Protein AF-A0A8T3Q133-F1 (afdb_monomer_lite)

pLDDT: mean 88.6, std 11.5, range [40.34, 97.75]

Secondary structure (DSSP, 8-state):
--HHHHHHHHHHHHHHHHHHHHHHHHHH-GGGHHHHHHHHHHHHHHHHHHHSTTTTGGGTPPSB--SHHHHHHHHH-TTHHHHHHHHH-SEEEEEETTEEEEEE-SHHHHHHHHHHTTTT------GGGGGSTT--GGG--HHHHHHHHHHHHHHS-HHHHHHHHHHHHHHHHHHHH-

Foldseek 3Di:
DPVVVVVVVVVVVVVVVVVVVVVCCVVPPVVVPVVVVVVVVVVVVVLVLQQAQCRCVVVVAAGGGQHPVLQVCVVVPPCSLVVRCVVRNQWGWYAHPSHIDIHHDDDVRVVVCCVVCVVVDADDDDPCQVVDDQGDLSRHDPVVNVVVVVVVVVCPDPVNVVVCVVVVVVVVVVVVVD

Structure (mmCIF, N/CA/C/O backbone):
data_AF-A0A8T3Q133-F1
#
_entry.id   AF-A0A8T3Q133-F1
#
loop_
_atom_site.group_PDB
_atom_site.id
_atom_site.type_symbol
_atom_site.label_atom_id
_atom_site.label_alt_id
_atom_site.label_comp_id
_atom_site.label_asym_id
_atom_site.label_entity_id
_atom_site.label_seq_id
_atom_site.pdbx_PDB_ins_code
_atom_site.Cartn_x
_atom_site.Cartn_y
_atom_site.Cartn_z
_atom_site.occupancy
_atom_site.B_iso_or_equiv
_atom_site.auth_seq_id
_atom_site.auth_comp_id
_atom_site.auth_asym_id
_atom_site.auth_atom_id
_atom_site.pdbx_PDB_model_num
ATOM 1 N N . MET A 1 1 ? -9.915 26.958 -14.495 1.00 48.69 1 MET A N 1
ATOM 2 C CA . MET A 1 1 ? -9.210 26.982 -15.805 1.00 48.69 1 MET A CA 1
ATOM 3 C C . MET A 1 1 ? -7.704 27.345 -15.748 1.00 48.69 1 MET A C 1
ATOM 5 O O . MET A 1 1 ? -7.097 27.502 -16.798 1.00 48.69 1 MET A O 1
ATOM 9 N N . ARG A 1 2 ? -7.051 27.439 -14.569 1.00 48.22 2 ARG A N 1
ATOM 10 C CA . ARG A 1 2 ? -5.593 27.720 -14.441 1.00 48.22 2 ARG A CA 1
ATOM 11 C C . ARG A 1 2 ? -4.700 26.466 -14.386 1.00 48.22 2 ARG A C 1
ATOM 13 O O . ARG A 1 2 ? -3.567 26.509 -14.850 1.00 48.22 2 ARG A O 1
ATOM 20 N N . ILE A 1 3 ? -5.224 25.336 -13.908 1.00 45.34 3 ILE A N 1
ATOM 21 C CA . ILE A 1 3 ? -4.452 24.096 -13.688 1.00 45.34 3 ILE A CA 1
ATOM 22 C C . ILE A 1 3 ? -4.055 23.416 -15.016 1.00 45.34 3 ILE A C 1
ATOM 24 O O . ILE A 1 3 ? -2.947 22.903 -15.149 1.00 45.34 3 ILE A O 1
ATOM 28 N N . HIS A 1 4 ? -4.894 23.504 -16.055 1.00 40.34 4 HIS A N 1
ATOM 29 C CA . HIS A 1 4 ? -4.592 22.912 -17.366 1.00 40.34 4 HIS A CA 1
ATOM 30 C C . HIS A 1 4 ? -3.435 23.590 -18.123 1.00 40.34 4 HIS A C 1
ATOM 32 O O . HIS A 1 4 ? -2.778 22.931 -18.927 1.00 40.34 4 HIS A O 1
ATOM 38 N N . ARG A 1 5 ? -3.156 24.881 -17.877 1.00 45.19 5 ARG A N 1
ATOM 39 C CA . ARG A 1 5 ? -2.025 25.591 -18.507 1.00 45.19 5 ARG A CA 1
ATOM 40 C C . ARG A 1 5 ? -0.681 25.213 -17.877 1.00 45.19 5 ARG A C 1
ATOM 42 O O . ARG A 1 5 ? 0.293 25.063 -18.606 1.00 45.19 5 ARG A O 1
ATOM 49 N N . ALA A 1 6 ? -0.643 24.982 -16.564 1.00 45.62 6 ALA A N 1
ATOM 50 C CA . ALA A 1 6 ? 0.579 24.589 -15.857 1.00 45.62 6 ALA A CA 1
ATOM 51 C C . ALA A 1 6 ? 1.079 23.188 -16.269 1.00 45.62 6 ALA A C 1
ATOM 53 O O . ALA A 1 6 ? 2.275 22.990 -16.457 1.00 45.62 6 ALA A O 1
ATOM 54 N N . ILE A 1 7 ? 0.161 22.241 -16.502 1.00 49.97 7 ILE A N 1
ATOM 55 C CA . ILE A 1 7 ? 0.489 20.869 -16.939 1.00 49.97 7 ILE A CA 1
ATOM 56 C C . ILE A 1 7 ? 0.980 20.835 -18.401 1.00 49.97 7 ILE A C 1
ATOM 58 O O . ILE A 1 7 ? 1.848 20.039 -18.758 1.00 49.97 7 ILE A O 1
ATOM 62 N N . LYS A 1 8 ? 0.465 21.724 -19.263 1.00 49.09 8 LYS A N 1
ATOM 63 C CA . LYS A 1 8 ? 0.955 21.867 -20.647 1.00 49.09 8 LYS A CA 1
ATOM 64 C C . LYS A 1 8 ? 2.347 22.509 -20.711 1.00 49.09 8 LYS A C 1
ATOM 66 O O . LYS A 1 8 ? 3.153 22.109 -21.540 1.00 49.09 8 LYS A O 1
ATOM 71 N N . GLY A 1 9 ? 2.648 23.460 -19.822 1.00 56.97 9 GLY A N 1
ATOM 72 C CA . GLY A 1 9 ? 3.969 24.097 -19.754 1.00 56.97 9 GLY A CA 1
ATOM 73 C C . GLY A 1 9 ? 5.084 23.141 -19.315 1.00 56.97 9 GLY A C 1
ATOM 74 O O . GLY A 1 9 ? 6.154 23.133 -19.916 1.00 56.97 9 GLY A O 1
ATOM 75 N N . SER A 1 10 ? 4.826 22.284 -18.321 1.00 59.12 10 SER A N 1
ATOM 76 C CA . SER A 1 10 ? 5.823 21.324 -17.820 1.00 59.12 10 SER A CA 1
ATOM 77 C C . SER A 1 10 ? 6.117 20.182 -18.797 1.00 59.12 10 SER A C 1
ATOM 79 O O . SER A 1 10 ? 7.254 19.723 -18.886 1.00 59.12 10 SER A O 1
ATOM 81 N N . THR A 1 11 ? 5.118 19.747 -19.568 1.00 66.00 11 THR A N 1
ATOM 82 C CA . THR A 1 11 ? 5.282 18.696 -20.585 1.00 66.00 11 THR A CA 1
ATOM 83 C C . THR A 1 11 ? 6.054 19.191 -21.808 1.00 66.00 11 THR A C 1
ATOM 85 O O . THR A 1 11 ? 6.947 18.491 -22.274 1.00 66.00 11 THR A O 1
ATOM 88 N N . LEU A 1 12 ? 5.795 20.415 -22.278 1.00 69.69 12 LEU A N 1
ATOM 89 C CA . LEU A 1 12 ? 6.576 21.049 -23.349 1.00 69.69 12 LEU A CA 1
ATOM 90 C C . LEU A 1 12 ? 8.045 21.255 -22.961 1.00 69.69 12 LEU A C 1
ATOM 92 O O . LEU A 1 12 ? 8.931 20.958 -23.760 1.00 69.69 12 LEU A O 1
ATOM 96 N N . LEU A 1 13 ? 8.308 21.700 -21.728 1.00 70.38 13 LEU A N 1
ATOM 97 C CA . LEU A 1 13 ? 9.675 21.882 -21.237 1.00 70.38 13 LEU A CA 1
ATOM 98 C C . LEU A 1 13 ? 10.427 20.547 -21.162 1.00 70.38 13 LEU A C 1
ATOM 100 O O . LEU A 1 13 ? 11.574 20.469 -21.585 1.00 70.38 13 LEU A O 1
ATOM 104 N N . ALA A 1 14 ? 9.767 19.490 -20.676 1.00 69.94 14 ALA A N 1
ATOM 105 C CA . ALA A 1 14 ? 10.347 18.151 -20.608 1.00 69.94 14 ALA A CA 1
ATOM 106 C C . ALA A 1 14 ? 10.654 17.576 -22.000 1.00 69.94 14 ALA A C 1
ATOM 108 O O . ALA A 1 14 ? 11.696 16.958 -22.196 1.00 69.94 14 ALA A O 1
ATOM 109 N N . VAL A 1 15 ? 9.778 17.789 -22.986 1.00 74.62 15 VAL A N 1
ATOM 110 C CA . VAL A 1 15 ? 10.023 17.343 -24.367 1.00 74.62 15 VAL A CA 1
ATOM 111 C C . VAL A 1 15 ? 11.186 18.117 -24.989 1.00 74.62 15 VAL A C 1
ATOM 113 O O . VAL A 1 15 ? 12.051 17.503 -25.610 1.00 74.62 15 VAL A O 1
ATOM 116 N N . ALA A 1 16 ? 11.256 19.434 -24.779 1.00 78.00 16 ALA A N 1
ATOM 117 C CA . ALA A 1 16 ? 12.345 20.259 -25.294 1.00 78.00 16 ALA A CA 1
ATOM 118 C C . ALA A 1 16 ? 13.702 19.875 -24.681 1.00 78.00 16 ALA A C 1
ATOM 120 O O . ALA A 1 16 ? 14.675 19.720 -25.411 1.00 78.00 16 ALA A O 1
ATOM 121 N N . THR A 1 17 ? 13.774 19.643 -23.365 1.00 78.06 17 THR A N 1
ATOM 122 C CA . THR A 1 17 ? 15.020 19.196 -22.715 1.00 78.06 17 THR A CA 1
ATOM 123 C C . THR A 1 17 ? 15.436 17.800 -23.166 1.00 78.06 17 THR A C 1
ATOM 125 O O . THR A 1 17 ? 16.620 17.568 -23.406 1.00 78.06 17 THR A O 1
ATOM 128 N N . SER A 1 18 ? 14.475 16.890 -23.350 1.00 78.25 18 SER A N 1
ATOM 129 C CA . SER A 1 18 ? 14.732 15.556 -23.906 1.00 78.25 18 SER A CA 1
ATOM 130 C C . SER A 1 18 ? 15.306 15.644 -25.321 1.00 78.25 18 SER A C 1
ATOM 132 O O . SER A 1 18 ? 16.293 14.981 -25.629 1.00 78.25 18 SER A O 1
ATOM 134 N N . ALA A 1 19 ? 14.713 16.482 -26.176 1.00 80.69 19 ALA A N 1
ATOM 135 C CA . ALA A 1 19 ? 15.141 16.659 -27.559 1.00 80.69 19 ALA A CA 1
ATOM 136 C C . ALA A 1 19 ? 16.537 17.289 -27.650 1.00 80.69 19 ALA A C 1
ATOM 138 O O . ALA A 1 19 ? 17.373 16.799 -28.406 1.00 80.69 19 ALA A O 1
ATOM 139 N N . SER A 1 20 ? 16.819 18.314 -26.839 1.00 81.19 20 SER A N 1
ATOM 140 C CA . SER A 1 20 ? 18.143 18.939 -26.778 1.00 81.19 20 SER A CA 1
ATOM 141 C C . SER A 1 20 ? 19.215 17.971 -26.282 1.00 81.19 20 SER A C 1
ATOM 143 O O . SER A 1 20 ? 20.296 17.929 -26.857 1.00 81.19 20 SER A O 1
ATOM 145 N N . LEU A 1 21 ? 18.917 17.142 -25.273 1.00 82.94 21 LEU A N 1
ATOM 146 C CA . LEU A 1 21 ? 19.847 16.118 -24.785 1.00 82.94 21 LEU A CA 1
ATOM 147 C C . LEU A 1 21 ? 20.184 15.096 -25.879 1.00 82.94 21 LEU A C 1
ATOM 149 O O . LEU A 1 21 ? 21.351 14.773 -26.085 1.00 82.94 21 LEU A O 1
ATOM 153 N N . VAL A 1 22 ? 19.171 14.616 -26.605 1.00 82.38 22 VAL A N 1
ATOM 154 C CA . VAL A 1 22 ? 19.367 13.686 -27.725 1.00 82.38 22 VAL A CA 1
ATOM 155 C C . VAL A 1 22 ? 20.179 14.347 -28.843 1.00 82.38 22 VAL A C 1
ATOM 157 O O . VAL A 1 22 ? 21.128 13.740 -29.331 1.00 82.38 22 VAL A O 1
ATOM 160 N N . ALA A 1 23 ? 19.878 15.599 -29.202 1.00 80.88 23 ALA A N 1
ATOM 161 C CA . ALA A 1 23 ? 20.627 16.350 -30.210 1.00 80.88 23 ALA A CA 1
ATOM 162 C C . ALA A 1 23 ? 22.098 16.564 -29.809 1.00 80.88 23 ALA A C 1
ATOM 164 O O . ALA A 1 23 ? 22.992 16.379 -30.632 1.00 80.88 23 ALA A O 1
ATOM 165 N N . SER A 1 24 ? 22.370 16.883 -28.541 1.00 79.56 24 SER A N 1
ATOM 166 C CA . SER A 1 24 ? 23.735 16.985 -28.015 1.00 79.56 24 SER A CA 1
ATOM 167 C C . SER A 1 24 ? 24.485 15.653 -28.083 1.00 79.56 24 SER A C 1
ATOM 169 O O . SER A 1 24 ? 25.646 15.635 -28.478 1.00 79.56 24 SER A O 1
ATOM 171 N N . ILE A 1 25 ? 23.840 14.528 -27.759 1.00 79.19 25 ILE A N 1
ATOM 172 C CA . ILE A 1 25 ? 24.472 13.203 -27.873 1.00 79.19 25 ILE A CA 1
ATOM 173 C C . ILE A 1 25 ? 24.799 12.885 -29.339 1.00 79.19 25 ILE A C 1
ATOM 175 O O . ILE A 1 25 ? 25.896 12.414 -29.624 1.00 79.19 25 ILE A O 1
ATOM 179 N N . ILE A 1 26 ? 23.893 13.203 -30.270 1.00 82.81 26 ILE A N 1
ATOM 180 C CA . ILE A 1 26 ? 24.113 13.005 -31.712 1.00 82.81 26 ILE A CA 1
ATOM 181 C C . ILE A 1 26 ? 25.322 13.808 -32.214 1.00 82.81 26 ILE A C 1
ATOM 183 O O . ILE A 1 26 ? 26.119 13.278 -32.983 1.00 82.81 26 ILE A O 1
ATOM 187 N N . LEU A 1 27 ? 25.462 15.068 -31.790 1.00 84.56 27 LEU A N 1
ATOM 188 C CA . LEU A 1 27 ? 26.510 15.966 -32.285 1.00 84.56 27 LEU A CA 1
ATOM 189 C C . LEU A 1 27 ? 27.883 15.729 -31.641 1.00 84.56 27 LEU A C 1
ATOM 191 O O . LEU A 1 27 ? 28.895 15.872 -32.320 1.00 84.56 27 LEU A O 1
ATOM 195 N N . PHE A 1 28 ? 27.931 15.395 -30.347 1.00 85.31 28 PHE A N 1
ATOM 196 C CA . PHE A 1 28 ? 29.183 15.377 -29.577 1.00 85.31 28 PHE A CA 1
ATOM 197 C C . PHE A 1 28 ? 29.682 13.975 -29.205 1.00 85.31 28 PHE A C 1
ATOM 199 O O . PHE A 1 28 ? 30.855 13.829 -28.871 1.00 85.31 28 PHE A O 1
ATOM 206 N N . ALA A 1 29 ? 28.827 12.949 -29.239 1.00 83.88 29 ALA A N 1
ATOM 207 C CA . ALA A 1 29 ? 29.205 11.581 -28.879 1.00 83.88 29 ALA A CA 1
ATOM 208 C C . ALA A 1 29 ? 28.322 10.533 -29.593 1.00 83.88 29 ALA A C 1
ATOM 210 O O . ALA A 1 29 ? 27.602 9.776 -28.930 1.00 83.88 29 ALA A O 1
ATOM 211 N N . PRO A 1 30 ? 28.355 10.462 -30.938 1.00 84.94 30 PRO A N 1
ATOM 212 C CA . PRO A 1 30 ? 27.480 9.580 -31.716 1.00 84.94 30 PRO A CA 1
ATOM 213 C C . PRO A 1 30 ? 27.670 8.094 -31.379 1.00 84.94 30 PRO A C 1
ATOM 215 O O . PRO A 1 30 ? 26.704 7.330 -31.409 1.00 84.94 30 PRO A O 1
ATOM 218 N N . ASP A 1 31 ? 28.871 7.695 -30.954 1.00 89.12 31 ASP A N 1
ATOM 219 C CA . ASP A 1 31 ? 29.175 6.325 -30.522 1.00 89.12 31 ASP A CA 1
ATOM 220 C C . ASP A 1 31 ? 28.373 5.893 -29.279 1.00 89.12 31 ASP A C 1
ATOM 222 O O . ASP A 1 31 ? 28.197 4.699 -29.035 1.00 89.12 31 ASP A O 1
ATOM 226 N N . LEU A 1 32 ? 27.823 6.843 -28.507 1.00 87.44 32 LEU A N 1
ATOM 227 C CA . LEU A 1 32 ? 26.951 6.556 -27.363 1.00 87.44 32 LEU A CA 1
ATOM 228 C C . LEU A 1 32 ? 25.499 6.261 -27.764 1.00 87.44 32 LEU A C 1
ATOM 230 O O . LEU A 1 32 ? 24.746 5.722 -26.951 1.00 87.44 32 LEU A O 1
ATOM 234 N N . LEU A 1 33 ? 25.079 6.560 -28.997 1.00 87.56 33 LEU A N 1
ATOM 235 C CA . LEU A 1 33 ? 23.691 6.348 -29.423 1.00 87.56 33 LEU A CA 1
ATOM 236 C C . LEU A 1 33 ? 23.313 4.869 -29.435 1.00 87.56 33 LEU A C 1
ATOM 238 O O . LEU A 1 33 ? 22.266 4.499 -28.907 1.00 87.56 33 LEU A O 1
ATOM 242 N N . ALA A 1 34 ? 24.169 4.021 -30.005 1.00 88.38 34 ALA A N 1
ATOM 243 C CA . ALA A 1 34 ? 23.936 2.583 -30.069 1.00 88.38 34 ALA A CA 1
ATOM 244 C C . ALA A 1 34 ? 23.814 1.934 -28.673 1.00 88.38 34 ALA A C 1
ATOM 246 O O . ALA A 1 34 ? 22.794 1.286 -28.421 1.00 88.38 34 ALA A O 1
ATOM 247 N N . PRO A 1 35 ? 24.759 2.116 -27.724 1.00 90.56 35 PRO A N 1
ATOM 248 C CA . PRO A 1 35 ? 24.624 1.532 -26.392 1.00 90.56 35 PRO A CA 1
ATOM 249 C C . PRO A 1 35 ? 23.433 2.110 -25.618 1.00 90.56 35 PRO A C 1
ATOM 251 O O . PRO A 1 35 ? 22.734 1.352 -24.947 1.00 90.56 35 PRO A O 1
ATOM 254 N N . LEU A 1 36 ? 23.127 3.407 -25.746 1.00 90.31 36 LEU A N 1
ATOM 255 C CA . LEU A 1 36 ? 21.938 3.994 -25.115 1.00 90.31 36 LEU A CA 1
ATOM 256 C C . LEU A 1 36 ? 20.636 3.431 -25.695 1.00 90.31 36 LEU A C 1
ATOM 258 O O . LEU A 1 36 ? 19.718 3.122 -24.935 1.00 90.31 36 LEU A O 1
ATOM 262 N N . ALA A 1 37 ? 20.555 3.241 -27.014 1.00 89.19 37 ALA A N 1
ATOM 263 C CA . ALA A 1 37 ? 19.401 2.631 -27.666 1.00 89.19 37 ALA A CA 1
ATOM 264 C C . ALA A 1 37 ? 19.216 1.168 -27.235 1.00 89.19 37 ALA A C 1
ATOM 266 O O . ALA A 1 37 ? 18.095 0.752 -26.937 1.00 89.19 37 ALA A O 1
ATOM 267 N N . ILE A 1 38 ? 20.307 0.403 -27.128 1.00 93.69 38 ILE A N 1
ATOM 268 C CA . ILE A 1 38 ? 20.283 -0.975 -26.618 1.00 93.69 38 ILE A CA 1
ATOM 269 C C . ILE A 1 38 ? 19.798 -0.999 -25.166 1.00 93.69 38 ILE A C 1
ATOM 271 O O . ILE A 1 38 ? 18.906 -1.780 -24.834 1.00 93.69 38 ILE A O 1
ATOM 275 N N . LEU A 1 39 ? 20.329 -0.126 -24.305 1.00 93.94 39 LEU A N 1
ATOM 276 C CA . LEU A 1 39 ? 19.909 -0.025 -22.905 1.00 93.94 39 LEU A CA 1
ATOM 277 C C . LEU A 1 39 ? 18.432 0.364 -22.779 1.00 93.94 39 LEU A C 1
ATOM 279 O O . LEU A 1 39 ? 17.700 -0.248 -21.998 1.00 93.94 39 LEU A O 1
ATOM 283 N N . ALA A 1 40 ? 17.971 1.334 -23.569 1.00 91.31 40 ALA A N 1
ATOM 284 C CA . ALA A 1 40 ? 16.571 1.742 -23.604 1.00 91.31 40 ALA A CA 1
ATOM 285 C C . ALA A 1 40 ? 15.664 0.600 -24.087 1.00 91.31 40 ALA A C 1
ATOM 287 O O . ALA A 1 40 ? 14.642 0.312 -23.459 1.00 91.31 40 ALA A O 1
ATOM 288 N N . GLY A 1 41 ? 16.062 -0.101 -25.152 1.00 94.25 41 GLY A N 1
ATOM 289 C CA . GLY A 1 41 ? 15.350 -1.261 -25.684 1.00 94.25 41 GLY A CA 1
ATOM 290 C C . GLY A 1 41 ? 15.273 -2.411 -24.677 1.00 94.25 41 GLY A C 1
ATOM 291 O O . GLY A 1 41 ? 14.194 -2.960 -24.443 1.00 94.25 41 GLY A O 1
ATOM 292 N N . ALA A 1 42 ? 16.383 -2.728 -24.007 1.00 94.69 42 ALA A N 1
ATOM 293 C CA . ALA A 1 42 ? 16.437 -3.739 -22.955 1.00 94.69 42 ALA A CA 1
ATOM 294 C C . ALA A 1 42 ? 15.569 -3.350 -21.746 1.00 94.69 42 ALA A C 1
ATOM 296 O O . ALA A 1 42 ? 14.810 -4.175 -21.228 1.00 94.69 42 ALA A O 1
ATOM 297 N N . GLY A 1 43 ? 15.621 -2.082 -21.327 1.00 92.88 43 GLY A N 1
ATOM 298 C CA . GLY A 1 43 ? 14.775 -1.534 -20.268 1.00 92.88 43 GLY A CA 1
ATOM 299 C C . GLY A 1 43 ? 13.286 -1.633 -20.607 1.00 92.88 43 GLY A C 1
ATOM 300 O O . GLY A 1 43 ? 12.493 -2.105 -19.788 1.00 92.88 43 GLY A O 1
ATOM 301 N N . PHE A 1 44 ? 12.908 -1.276 -21.836 1.00 92.62 44 PHE A N 1
ATOM 302 C CA . PHE A 1 44 ? 11.538 -1.395 -22.331 1.00 92.62 44 PHE A CA 1
ATOM 303 C C . PHE A 1 44 ? 11.070 -2.855 -22.373 1.00 92.62 44 PHE A C 1
ATOM 305 O O . PHE A 1 44 ? 10.006 -3.178 -21.841 1.00 92.62 44 PHE A O 1
ATOM 312 N N . ALA A 1 45 ? 11.883 -3.761 -22.922 1.00 93.81 45 ALA A N 1
ATOM 313 C CA . ALA A 1 45 ? 11.578 -5.189 -22.957 1.00 93.81 45 ALA A CA 1
ATOM 314 C C . ALA A 1 45 ? 11.394 -5.765 -21.542 1.00 93.81 45 ALA A C 1
ATOM 316 O O . ALA A 1 45 ? 10.448 -6.519 -21.290 1.00 93.81 45 ALA A O 1
ATOM 317 N N . CYS A 1 46 ? 12.240 -5.359 -20.590 1.00 92.44 46 CYS A N 1
ATOM 318 C CA . CYS A 1 46 ? 12.115 -5.731 -19.183 1.00 92.44 46 CYS A CA 1
ATOM 319 C C . CYS A 1 46 ? 10.808 -5.204 -18.566 1.00 92.44 46 CYS A C 1
ATOM 321 O O . CYS A 1 46 ? 10.075 -5.962 -17.922 1.00 92.44 46 CYS A O 1
ATOM 323 N N . ALA A 1 47 ? 10.463 -3.934 -18.803 1.00 90.75 47 ALA A N 1
ATOM 324 C CA . ALA A 1 47 ? 9.227 -3.325 -18.313 1.00 90.75 47 ALA A CA 1
ATOM 325 C C . ALA A 1 47 ? 7.975 -4.027 -18.868 1.00 90.75 47 ALA A C 1
ATOM 327 O O . ALA A 1 47 ? 7.065 -4.368 -18.106 1.00 90.75 47 ALA A O 1
ATOM 328 N N . VAL A 1 48 ? 7.954 -4.322 -20.171 1.00 92.31 48 VAL A N 1
ATOM 329 C CA . VAL A 1 48 ? 6.877 -5.087 -20.819 1.00 92.31 48 VAL A CA 1
ATOM 330 C C . VAL A 1 48 ? 6.800 -6.501 -20.248 1.00 92.31 48 VAL A C 1
ATOM 332 O O . VAL A 1 48 ? 5.710 -6.977 -19.927 1.00 92.31 48 VAL A O 1
ATOM 335 N N . GLY A 1 49 ? 7.942 -7.164 -20.052 1.00 93.44 49 GLY A N 1
ATOM 336 C CA . GLY A 1 49 ? 8.011 -8.487 -19.434 1.00 93.44 49 GLY A CA 1
ATOM 337 C C . GLY A 1 49 ? 7.400 -8.509 -18.031 1.00 93.44 49 GLY A C 1
ATOM 338 O O . GLY A 1 49 ? 6.594 -9.387 -17.727 1.00 93.44 49 GLY A O 1
ATOM 339 N N . ARG A 1 50 ? 7.717 -7.508 -17.201 1.00 93.44 50 ARG A N 1
ATOM 340 C CA . ARG A 1 50 ? 7.171 -7.333 -15.842 1.00 93.44 50 ARG A CA 1
ATOM 341 C C . ARG A 1 50 ? 5.677 -7.006 -15.817 1.00 93.44 50 ARG A C 1
ATOM 343 O O . ARG A 1 50 ? 4.991 -7.350 -14.854 1.00 93.44 50 ARG A O 1
ATOM 350 N N . ALA A 1 51 ? 5.160 -6.360 -16.859 1.00 93.38 51 ALA A N 1
ATOM 351 C CA . ALA A 1 51 ? 3.743 -6.031 -16.970 1.00 93.38 51 ALA A CA 1
ATOM 352 C C . ALA A 1 51 ? 2.860 -7.251 -17.292 1.00 93.38 51 ALA A C 1
ATOM 354 O O . ALA A 1 51 ? 1.640 -7.180 -17.119 1.00 93.38 51 ALA A O 1
ATOM 355 N N . ARG A 1 52 ? 3.440 -8.375 -17.737 1.00 94.69 52 ARG A N 1
ATOM 356 C CA . ARG A 1 52 ? 2.680 -9.584 -18.082 1.00 94.69 52 ARG A CA 1
ATOM 357 C C . ARG A 1 52 ? 2.088 -10.252 -16.832 1.00 94.69 52 ARG A C 1
ATOM 359 O O . ARG A 1 52 ? 2.827 -10.489 -15.874 1.00 94.69 52 ARG A O 1
ATOM 366 N N . PRO A 1 53 ? 0.812 -10.691 -16.870 1.00 94.44 53 PRO A N 1
ATOM 367 C CA . PRO A 1 53 ? 0.176 -11.410 -15.764 1.00 94.44 53 PRO A CA 1
ATOM 368 C C . PRO A 1 53 ? 0.979 -12.608 -15.242 1.00 94.44 53 PRO A C 1
ATOM 370 O O . PRO A 1 53 ? 1.045 -12.835 -14.035 1.00 94.44 53 PRO A O 1
ATOM 373 N N . SER A 1 54 ? 1.635 -13.345 -16.142 1.00 95.00 54 SER A N 1
ATOM 374 C CA . SER A 1 54 ? 2.417 -14.551 -15.847 1.00 95.00 54 SER A CA 1
ATOM 375 C C . SER A 1 54 ? 3.832 -14.286 -15.317 1.00 95.00 54 SER A C 1
ATOM 377 O O . SER A 1 54 ? 4.535 -15.239 -14.969 1.00 95.00 54 SER A O 1
ATOM 379 N N . TYR A 1 55 ? 4.269 -13.024 -15.232 1.00 95.00 55 TYR A N 1
ATOM 380 C CA . TYR A 1 55 ? 5.614 -12.683 -14.774 1.00 95.00 55 TYR A CA 1
ATOM 381 C C . TYR A 1 55 ? 5.900 -13.272 -13.384 1.00 95.00 55 TYR A C 1
ATOM 383 O O . TYR A 1 55 ? 5.134 -13.075 -12.442 1.00 95.00 55 TYR A O 1
ATOM 391 N N . GLY A 1 56 ? 6.998 -14.019 -13.253 1.00 94.19 56 GLY A N 1
ATOM 392 C CA . GLY A 1 56 ? 7.409 -14.638 -11.989 1.00 94.19 56 GLY A CA 1
ATOM 393 C C . GLY A 1 56 ? 6.543 -15.805 -11.502 1.00 94.19 56 GLY A C 1
ATOM 394 O O . GLY A 1 56 ? 6.750 -16.252 -10.378 1.00 94.19 56 GLY A O 1
ATOM 395 N N . ARG A 1 57 ? 5.641 -16.362 -12.328 1.00 94.19 57 ARG A N 1
ATOM 396 C CA . ARG A 1 57 ? 4.848 -17.558 -11.970 1.00 94.19 57 ARG A CA 1
ATOM 397 C C . ARG A 1 57 ? 5.729 -18.744 -11.554 1.00 94.19 57 ARG A C 1
ATOM 399 O O . ARG A 1 57 ? 5.430 -19.408 -10.573 1.00 94.19 57 ARG A O 1
ATOM 406 N N . ARG A 1 58 ? 6.858 -18.964 -12.246 1.00 94.88 58 ARG A N 1
ATOM 407 C CA . ARG A 1 58 ? 7.851 -20.002 -11.886 1.00 94.88 58 ARG A CA 1
ATOM 408 C C . ARG A 1 58 ? 8.535 -19.760 -10.531 1.00 94.88 58 ARG A C 1
ATOM 410 O O . ARG A 1 58 ? 9.113 -20.681 -9.982 1.00 94.88 58 ARG A O 1
ATOM 417 N N . ARG A 1 59 ? 8.475 -18.530 -10.010 1.00 94.12 59 ARG A N 1
ATOM 418 C CA . ARG A 1 59 ? 9.002 -18.129 -8.694 1.00 94.12 59 ARG A CA 1
ATOM 419 C C . ARG A 1 59 ? 7.900 -18.049 -7.628 1.00 94.12 59 ARG A C 1
ATOM 421 O O . ARG A 1 59 ? 8.120 -17.457 -6.581 1.00 94.12 59 ARG A O 1
ATOM 428 N N . GLY A 1 60 ? 6.700 -18.557 -7.920 1.00 95.00 60 GLY A N 1
ATOM 429 C CA . GLY A 1 60 ? 5.564 -18.518 -6.999 1.00 95.00 60 GLY A CA 1
ATOM 430 C C . GLY A 1 60 ? 4.850 -17.165 -6.904 1.00 95.00 60 GLY A C 1
ATOM 431 O O . GLY A 1 60 ? 4.015 -16.992 -6.023 1.00 95.00 60 GLY A O 1
ATOM 432 N N . LEU A 1 61 ? 5.131 -16.198 -7.791 1.00 95.88 61 LEU A N 1
ATOM 433 C CA . LEU A 1 61 ? 4.390 -14.933 -7.772 1.00 95.88 61 LEU A CA 1
ATOM 434 C C . LEU A 1 61 ? 2.943 -15.129 -8.255 1.00 95.88 61 LEU A C 1
ATOM 436 O O . LEU A 1 61 ? 2.732 -15.797 -9.276 1.00 95.88 61 LEU A O 1
ATOM 440 N N . PRO A 1 62 ? 1.958 -14.482 -7.604 1.00 96.81 62 PRO A N 1
ATOM 441 C CA . PRO A 1 62 ? 0.570 -14.543 -8.040 1.00 96.81 62 PRO A CA 1
ATOM 442 C C . PRO A 1 62 ? 0.382 -13.847 -9.400 1.00 96.81 62 PRO A C 1
ATOM 444 O O . PRO A 1 62 ? 1.228 -13.041 -9.815 1.00 96.81 62 PRO A O 1
ATOM 447 N N . PRO A 1 63 ? -0.708 -14.137 -10.131 1.00 97.19 63 PRO A N 1
ATOM 448 C CA . PRO A 1 63 ? -1.020 -13.464 -11.391 1.00 97.19 63 PRO A CA 1
ATOM 449 C C . PRO A 1 63 ? -1.212 -11.950 -11.197 1.00 97.19 63 PRO A C 1
ATOM 451 O O . PRO A 1 63 ? -1.532 -11.495 -10.106 1.00 97.19 63 PRO A O 1
ATOM 454 N N . GLY A 1 64 ? -0.992 -11.154 -12.244 1.00 95.94 64 GLY A N 1
ATOM 455 C CA . GLY A 1 64 ? -1.187 -9.694 -12.223 1.00 95.94 64 GLY A CA 1
ATOM 456 C C . GLY A 1 64 ? -0.028 -8.909 -12.843 1.00 95.94 64 GLY A C 1
ATOM 457 O O . GLY A 1 64 ? 0.962 -9.500 -13.276 1.00 95.94 64 GLY A O 1
ATOM 458 N N . SER A 1 65 ? -0.153 -7.584 -12.925 1.00 94.50 65 SER A N 1
ATOM 459 C CA . SER A 1 65 ? 0.756 -6.724 -13.697 1.00 94.50 65 SER A CA 1
ATOM 460 C C . SER A 1 65 ? 1.610 -5.828 -12.806 1.00 94.50 65 SER A C 1
ATOM 462 O O . SER A 1 65 ? 1.074 -5.049 -12.031 1.00 94.50 65 SER A O 1
ATOM 464 N N . LEU A 1 66 ? 2.936 -5.856 -12.969 1.00 94.50 66 LEU A N 1
ATOM 465 C CA . LEU A 1 66 ? 3.838 -4.896 -12.312 1.00 94.50 66 LEU A CA 1
ATOM 466 C C . LEU A 1 66 ? 4.114 -3.651 -13.177 1.00 94.50 66 LEU A C 1
ATOM 468 O O . LEU A 1 66 ? 5.070 -2.917 -12.920 1.00 94.50 66 LEU A O 1
ATOM 472 N N . GLY A 1 67 ? 3.318 -3.428 -14.227 1.00 90.75 67 GLY A N 1
ATOM 473 C CA . GLY A 1 67 ? 3.490 -2.301 -15.141 1.00 90.75 67 GLY A CA 1
ATOM 474 C C . GLY A 1 67 ? 3.150 -0.953 -14.497 1.00 90.75 67 GLY A C 1
ATOM 475 O O . GLY A 1 67 ? 2.308 -0.871 -13.603 1.00 90.75 67 GLY A O 1
ATOM 476 N N . LEU A 1 68 ? 3.764 0.122 -15.001 1.00 86.12 68 LEU A N 1
ATOM 477 C CA . LEU A 1 68 ? 3.521 1.499 -14.539 1.00 86.12 68 LEU A CA 1
ATOM 478 C C . LEU A 1 68 ? 2.043 1.894 -14.637 1.00 86.12 68 LEU A C 1
ATOM 480 O O . LEU A 1 68 ? 1.504 2.503 -13.718 1.00 86.12 68 LEU A O 1
ATOM 484 N N . ARG A 1 69 ? 1.369 1.470 -15.712 1.00 87.56 69 ARG A N 1
ATOM 485 C CA . ARG A 1 69 ? -0.068 1.692 -15.915 1.00 87.56 69 ARG A CA 1
ATOM 486 C C . ARG A 1 69 ? -0.911 1.153 -14.756 1.00 87.56 69 ARG A C 1
ATOM 488 O O . ARG A 1 69 ? -1.777 1.866 -14.274 1.00 87.56 69 ARG A O 1
ATOM 495 N N . SER A 1 70 ? -0.599 -0.047 -14.265 1.00 86.75 70 SER A N 1
ATOM 496 C CA . SER A 1 70 ? -1.289 -0.665 -13.123 1.00 86.75 70 SER A CA 1
ATOM 497 C C . SER A 1 70 ? -1.158 0.189 -11.855 1.00 86.75 70 SER A C 1
ATOM 499 O O . SER A 1 70 ? -2.110 0.332 -11.098 1.00 86.75 70 SER A O 1
ATOM 501 N N . SER A 1 71 ? 0.009 0.815 -11.647 1.00 88.38 71 SER A N 1
ATOM 502 C CA . SER A 1 71 ? 0.229 1.723 -10.513 1.00 88.38 71 SER A CA 1
ATOM 503 C C . SER A 1 71 ? -0.518 3.043 -10.640 1.00 88.38 71 SER A C 1
ATOM 505 O O . SER A 1 71 ? -0.878 3.613 -9.616 1.00 88.38 71 SER A O 1
ATOM 507 N N . LEU A 1 72 ? -0.710 3.548 -11.859 1.00 89.31 72 LEU A N 1
ATOM 508 C CA . LEU A 1 72 ? -1.484 4.765 -12.102 1.00 89.31 72 LEU A CA 1
ATOM 509 C C . LEU A 1 72 ? -2.981 4.500 -11.938 1.00 89.31 72 LEU A C 1
ATOM 511 O O . LEU A 1 72 ? -3.653 5.251 -11.243 1.00 89.31 72 LEU A O 1
ATOM 515 N N . GLU A 1 73 ? -3.479 3.401 -12.508 1.00 90.44 73 GLU A N 1
ATOM 516 C CA . GLU A 1 73 ? -4.876 2.980 -12.358 1.00 90.44 73 GLU A CA 1
ATOM 517 C C . GLU A 1 73 ? -5.233 2.743 -10.884 1.00 90.44 73 GLU A C 1
ATOM 519 O O . GLU A 1 73 ? -6.286 3.181 -10.439 1.00 90.44 73 GLU A O 1
ATOM 524 N N . ALA A 1 74 ? -4.330 2.166 -10.084 1.00 89.25 74 ALA A N 1
ATOM 525 C CA . ALA A 1 74 ? -4.543 1.997 -8.644 1.00 89.25 74 ALA A CA 1
ATOM 526 C C . ALA A 1 74 ? -4.696 3.317 -7.859 1.00 89.25 74 ALA A C 1
ATOM 528 O O . ALA A 1 74 ? -5.196 3.292 -6.734 1.00 89.25 74 ALA A O 1
ATOM 529 N N . LEU A 1 75 ? -4.238 4.448 -8.409 1.00 88.00 75 LEU A N 1
ATOM 530 C CA . LEU A 1 75 ? -4.368 5.773 -7.793 1.00 88.00 75 LEU A CA 1
ATOM 531 C C . LEU A 1 75 ? -5.623 6.519 -8.254 1.00 88.00 75 LEU A C 1
ATOM 533 O O . LEU A 1 75 ? -6.123 7.362 -7.515 1.00 88.00 75 LEU A O 1
ATOM 537 N N . THR A 1 76 ? -6.102 6.252 -9.469 1.00 91.38 76 THR A N 1
ATOM 538 C CA . THR A 1 76 ? -7.194 7.014 -10.092 1.00 91.38 76 THR A CA 1
ATOM 539 C C . THR A 1 76 ? -8.524 6.270 -10.115 1.00 91.38 76 THR A C 1
ATOM 541 O O . THR A 1 76 ? -9.570 6.912 -10.154 1.00 91.38 76 THR A O 1
ATOM 544 N N . ASP A 1 77 ? -8.511 4.938 -10.081 1.00 94.19 77 ASP A N 1
ATOM 545 C CA . ASP A 1 77 ? -9.706 4.102 -10.154 1.00 94.19 77 ASP A CA 1
ATOM 546 C C . ASP A 1 77 ? -10.044 3.512 -8.784 1.00 94.19 77 ASP A C 1
ATOM 548 O 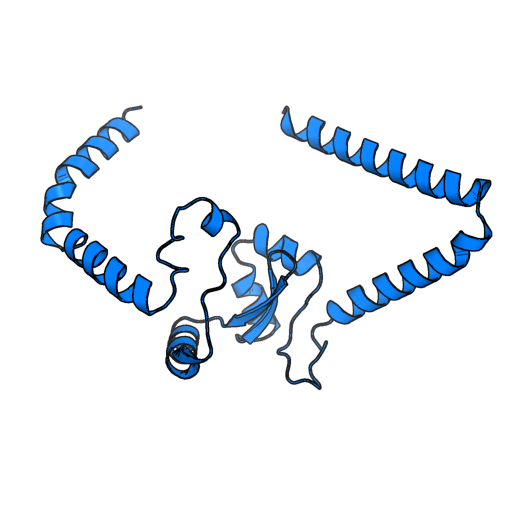O . ASP A 1 77 ? -9.386 2.596 -8.286 1.00 94.19 77 ASP A O 1
ATOM 552 N N . TYR A 1 78 ? -11.131 4.008 -8.194 1.00 92.94 78 TYR A N 1
ATOM 553 C CA . TYR A 1 78 ? -11.643 3.536 -6.908 1.00 92.94 78 TYR A CA 1
ATOM 554 C C . TYR A 1 78 ? -11.936 2.023 -6.899 1.00 92.94 78 TYR A C 1
ATOM 556 O O . TYR A 1 78 ? -11.707 1.345 -5.898 1.00 92.94 78 TYR A O 1
ATOM 564 N N . HIS A 1 79 ? -12.371 1.464 -8.032 1.00 96.00 79 HIS A N 1
ATOM 565 C CA . HIS A 1 79 ? -12.719 0.046 -8.168 1.00 96.00 79 HIS A CA 1
ATOM 566 C C . HIS A 1 79 ? -11.557 -0.821 -8.666 1.00 96.00 79 HIS A C 1
ATOM 568 O O . HIS A 1 79 ? -11.757 -1.994 -8.998 1.00 96.00 79 HIS A O 1
ATOM 574 N N . PHE A 1 80 ? -10.338 -0.280 -8.726 1.00 95.25 80 PHE A N 1
ATOM 575 C CA . PHE A 1 80 ? -9.173 -0.974 -9.269 1.00 95.25 80 PHE A CA 1
ATOM 576 C C . PHE A 1 80 ? -8.974 -2.370 -8.659 1.00 95.25 80 PHE A C 1
ATOM 578 O O . PHE A 1 80 ? -8.899 -3.366 -9.381 1.00 95.25 80 PHE A O 1
ATOM 585 N N . TYR A 1 81 ? -8.937 -2.472 -7.326 1.00 95.19 81 TYR A N 1
ATOM 586 C CA . TYR A 1 81 ? -8.658 -3.741 -6.645 1.00 95.19 81 TYR A CA 1
ATOM 587 C C . TYR A 1 81 ? -9.756 -4.784 -6.866 1.00 95.19 81 TYR A C 1
ATOM 589 O O . TYR A 1 81 ? -9.461 -5.972 -6.985 1.00 95.19 81 TYR A O 1
ATOM 597 N N . GLU A 1 82 ? -11.010 -4.345 -6.972 1.00 95.94 82 GLU A N 1
ATOM 598 C CA . GLU A 1 82 ? -12.146 -5.210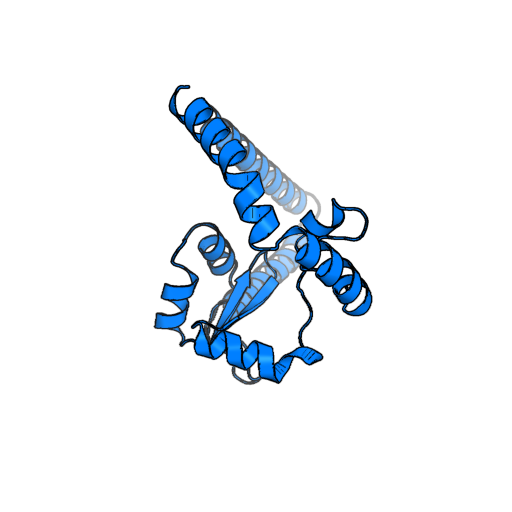 -7.284 1.00 95.94 82 GLU A CA 1
ATOM 599 C C . GLU A 1 82 ? -12.040 -5.755 -8.717 1.00 95.94 82 GLU A C 1
ATOM 601 O O . GLU A 1 82 ? -12.118 -6.965 -8.935 1.00 95.94 82 GLU A O 1
ATOM 606 N N . LYS A 1 83 ? -11.781 -4.879 -9.699 1.00 96.69 83 LYS A N 1
ATOM 607 C CA . LYS A 1 83 ? -11.593 -5.261 -11.109 1.00 96.69 83 LYS A CA 1
ATOM 608 C C . LYS A 1 83 ? -10.444 -6.253 -11.271 1.00 96.69 83 LYS A C 1
ATOM 610 O O . LYS A 1 83 ? -10.594 -7.267 -11.955 1.00 96.69 83 LYS A O 1
ATOM 615 N N . GLN A 1 84 ? -9.319 -5.993 -10.612 1.00 96.69 84 GLN A N 1
ATOM 616 C CA . GLN A 1 84 ? -8.151 -6.866 -10.662 1.00 96.69 84 GLN A CA 1
ATOM 617 C C . GLN A 1 84 ? -8.405 -8.207 -9.967 1.00 96.69 84 GLN A C 1
ATOM 619 O O . GLN A 1 84 ? -8.013 -9.241 -10.510 1.00 96.69 84 GLN A O 1
ATOM 624 N N . ALA A 1 85 ? -9.126 -8.220 -8.842 1.00 97.19 85 ALA A N 1
ATOM 625 C CA . ALA A 1 85 ? -9.523 -9.457 -8.175 1.00 97.19 85 ALA A CA 1
ATOM 626 C C . ALA A 1 85 ? -10.448 -10.318 -9.048 1.00 97.19 85 ALA A C 1
ATOM 628 O O . ALA A 1 85 ? -10.262 -11.531 -9.125 1.00 97.19 85 ALA A O 1
ATOM 629 N N . ARG A 1 86 ? -11.404 -9.707 -9.764 1.00 97.19 86 ARG A N 1
ATOM 630 C CA . ARG A 1 86 ? -12.248 -10.429 -10.734 1.00 97.19 86 ARG A CA 1
ATOM 631 C C . ARG A 1 86 ? -11.434 -10.999 -11.895 1.00 97.19 86 ARG A C 1
ATOM 633 O O . ARG A 1 86 ? -11.713 -12.098 -12.356 1.00 97.19 86 ARG A O 1
ATOM 640 N N . ARG A 1 87 ? -10.421 -10.265 -12.366 1.00 96.62 87 ARG A N 1
ATOM 641 C CA . ARG A 1 87 ? -9.610 -10.650 -13.531 1.00 96.62 87 ARG A CA 1
ATOM 642 C C . ARG A 1 87 ? -8.556 -11.716 -13.231 1.00 96.62 87 ARG A C 1
ATOM 644 O O . ARG A 1 87 ? -8.264 -12.547 -14.086 1.00 96.62 87 ARG A O 1
ATOM 651 N N . HIS A 1 88 ? -7.918 -11.643 -12.068 1.00 96.75 88 HIS A N 1
ATOM 652 C CA . HIS A 1 88 ? -6.741 -12.451 -11.735 1.00 96.75 88 HIS A CA 1
ATOM 653 C C . HIS A 1 88 ? -6.968 -13.401 -10.557 1.00 96.75 88 HIS A C 1
ATOM 655 O O . HIS A 1 88 ? -6.095 -14.210 -10.252 1.00 96.75 88 HIS A O 1
ATOM 661 N N . GLY A 1 89 ? -8.136 -13.333 -9.923 1.00 96.94 89 GLY A N 1
ATOM 662 C CA . GLY A 1 89 ? -8.422 -14.005 -8.667 1.00 96.94 89 GLY A CA 1
ATOM 663 C C . GLY A 1 89 ? -8.136 -13.107 -7.456 1.00 96.94 89 GLY A C 1
ATOM 664 O O . GLY A 1 89 ? -7.501 -12.058 -7.571 1.00 96.94 89 GLY A O 1
ATOM 665 N N . PRO A 1 90 ? -8.591 -13.516 -6.261 1.00 96.88 90 PRO A N 1
ATOM 666 C CA . PRO A 1 90 ? -8.561 -12.689 -5.053 1.00 96.88 90 PRO A CA 1
ATOM 667 C C . PRO A 1 90 ? -7.156 -12.418 -4.494 1.00 96.88 90 PRO A C 1
ATOM 669 O O . PRO A 1 90 ? -7.023 -11.627 -3.562 1.00 96.88 90 PRO A O 1
ATOM 672 N N . ILE A 1 91 ? -6.128 -13.087 -5.019 1.00 97.38 91 ILE A N 1
ATOM 673 C CA . ILE A 1 91 ? -4.723 -12.857 -4.684 1.00 97.38 91 ILE A CA 1
ATOM 674 C C . ILE A 1 91 ? -3.995 -12.552 -5.989 1.00 97.38 91 ILE A C 1
ATOM 676 O O . ILE A 1 91 ? -3.858 -13.426 -6.845 1.00 97.38 91 ILE A O 1
ATOM 680 N N . PHE A 1 92 ? -3.530 -11.315 -6.145 1.00 97.31 92 PHE A N 1
ATOM 681 C CA . PHE A 1 92 ? -2.868 -10.861 -7.367 1.00 97.31 92 PHE A CA 1
ATOM 682 C C . PHE A 1 92 ? -1.710 -9.913 -7.058 1.00 97.31 92 PHE A C 1
ATOM 684 O O . PHE A 1 92 ? -1.675 -9.290 -6.001 1.00 97.31 92 PHE A O 1
ATOM 691 N N . LYS A 1 93 ? -0.754 -9.780 -7.981 1.00 97.12 93 LYS A N 1
ATOM 692 C CA . LYS A 1 93 ? 0.321 -8.780 -7.886 1.00 97.12 93 LYS A CA 1
ATOM 693 C C . LYS A 1 93 ? -0.018 -7.508 -8.658 1.00 97.12 93 LYS A C 1
ATOM 695 O O . LYS A 1 93 ? -0.604 -7.565 -9.740 1.00 97.12 93 LYS A O 1
ATOM 700 N N . THR A 1 94 ? 0.409 -6.368 -8.134 1.00 95.88 94 THR A N 1
ATOM 701 C CA . THR A 1 94 ? 0.372 -5.076 -8.828 1.00 95.88 94 THR A CA 1
ATOM 702 C C . THR A 1 94 ? 1.575 -4.218 -8.428 1.00 95.88 94 THR A C 1
ATOM 704 O O . THR A 1 94 ? 2.413 -4.643 -7.632 1.00 95.88 94 THR A O 1
ATOM 707 N N . SER A 1 95 ? 1.670 -3.014 -8.978 1.00 92.31 95 SER A N 1
ATOM 708 C CA . SER A 1 95 ? 2.557 -1.964 -8.486 1.00 92.31 95 SER A CA 1
ATOM 709 C C . SER A 1 95 ? 1.723 -0.901 -7.769 1.00 92.31 95 SER A C 1
ATOM 711 O O . SER A 1 95 ? 0.705 -0.476 -8.302 1.00 92.31 95 SER A O 1
ATOM 713 N N . GLN A 1 96 ? 2.144 -0.464 -6.583 1.00 87.44 96 GLN A N 1
ATOM 714 C CA . GLN A 1 96 ? 1.544 0.657 -5.855 1.00 87.44 96 GLN A CA 1
ATOM 715 C C . GLN A 1 96 ? 2.661 1.609 -5.430 1.00 87.44 96 GLN A C 1
ATOM 717 O O . GLN A 1 96 ? 3.662 1.170 -4.864 1.00 87.44 96 GLN A O 1
ATOM 722 N N . TYR A 1 97 ? 2.532 2.900 -5.747 1.00 83.25 97 TYR A N 1
ATOM 723 C CA . TYR A 1 97 ? 3.611 3.883 -5.567 1.00 83.25 97 TYR A CA 1
ATOM 724 C C . TYR A 1 97 ? 4.957 3.385 -6.131 1.00 83.25 97 TYR A C 1
ATOM 726 O O . TYR A 1 97 ? 5.992 3.472 -5.472 1.00 83.25 97 TYR A O 1
ATOM 734 N N . TYR A 1 98 ? 4.925 2.798 -7.336 1.00 80.81 98 TYR A N 1
ATOM 735 C CA . TYR A 1 98 ? 6.086 2.206 -8.023 1.00 80.81 98 TYR A CA 1
ATOM 736 C C . TYR A 1 98 ? 6.748 1.011 -7.316 1.00 80.81 98 TYR A C 1
ATOM 738 O O . TYR A 1 98 ? 7.764 0.502 -7.791 1.00 80.81 98 TYR A O 1
ATOM 746 N N . ARG A 1 99 ? 6.175 0.513 -6.215 1.00 87.50 99 ARG A N 1
ATOM 747 C CA . ARG A 1 99 ? 6.661 -0.675 -5.509 1.00 87.50 99 ARG A CA 1
ATOM 748 C C . ARG A 1 99 ? 5.825 -1.901 -5.873 1.00 87.50 99 ARG A C 1
ATOM 750 O O . ARG A 1 99 ? 4.601 -1.794 -5.923 1.00 87.50 99 ARG A O 1
ATOM 757 N N . PRO A 1 100 ? 6.451 -3.063 -6.123 1.00 92.19 100 PRO A N 1
ATOM 758 C CA . PRO A 1 100 ? 5.715 -4.300 -6.341 1.00 92.19 100 PRO A CA 1
ATOM 759 C C . PRO A 1 100 ? 5.015 -4.721 -5.046 1.00 92.19 100 PRO A C 1
ATOM 761 O O . PRO A 1 100 ? 5.639 -4.764 -3.987 1.00 92.19 100 PRO A O 1
ATOM 764 N N . VAL A 1 101 ? 3.731 -5.050 -5.138 1.00 94.06 101 VAL A N 1
ATOM 765 C CA . VAL A 1 101 ? 2.909 -5.492 -4.007 1.00 94.06 101 VAL A CA 1
ATOM 766 C C . VAL A 1 101 ? 2.055 -6.692 -4.401 1.00 94.06 101 VAL A C 1
ATOM 768 O O . VAL A 1 101 ? 1.720 -6.883 -5.574 1.00 94.06 101 VAL A O 1
ATOM 771 N N . VAL A 1 102 ? 1.686 -7.495 -3.406 1.00 95.50 102 VAL A N 1
ATOM 772 C CA . VAL A 1 102 ? 0.658 -8.531 -3.532 1.00 95.50 102 VAL A CA 1
ATOM 773 C C . VAL A 1 102 ? -0.593 -8.041 -2.816 1.00 95.50 102 VAL A C 1
ATOM 775 O O . VAL A 1 102 ? -0.547 -7.672 -1.646 1.00 95.50 102 VAL A O 1
ATOM 778 N N . CYS A 1 103 ? -1.709 -8.031 -3.531 1.00 95.69 103 CYS A N 1
ATOM 779 C CA . CYS A 1 103 ? -3.015 -7.669 -3.013 1.00 95.69 103 CYS A CA 1
ATOM 780 C C . CYS A 1 103 ? -3.776 -8.930 -2.617 1.00 95.69 103 CYS A C 1
ATOM 782 O O . CYS A 1 103 ? -3.882 -9.872 -3.404 1.00 95.69 103 CYS A O 1
ATOM 784 N N . VAL A 1 104 ? -4.343 -8.913 -1.413 1.00 96.69 104 VAL A N 1
ATOM 785 C CA . VAL A 1 104 ? -5.248 -9.944 -0.902 1.00 96.69 104 VAL A CA 1
ATOM 786 C C . VAL A 1 104 ? -6.616 -9.300 -0.719 1.00 96.69 104 VAL A C 1
ATOM 788 O O . VAL A 1 104 ? -6.783 -8.420 0.123 1.00 96.69 104 VAL A O 1
ATOM 791 N N . VAL A 1 105 ? -7.589 -9.712 -1.529 1.00 96.44 105 VAL A N 1
ATOM 792 C CA . VAL A 1 105 ? -8.933 -9.122 -1.557 1.00 96.44 105 VAL A CA 1
ATOM 793 C C . VAL A 1 105 ? -9.947 -10.043 -0.877 1.00 96.44 105 VAL A C 1
ATOM 795 O O . VAL A 1 105 ? -9.915 -11.270 -1.026 1.00 96.44 105 VAL A O 1
ATOM 798 N N . GLY A 1 106 ? -10.870 -9.427 -0.136 1.00 95.50 106 GLY A N 1
ATOM 799 C CA . GLY A 1 106 ? -11.941 -10.084 0.613 1.00 95.50 106 GLY A CA 1
ATOM 800 C C . GLY A 1 106 ? -11.681 -10.076 2.119 1.00 95.50 106 GLY A C 1
ATOM 801 O O . GLY A 1 106 ? -10.626 -10.516 2.571 1.00 95.50 106 GLY A O 1
ATOM 802 N N . LEU A 1 107 ? -12.664 -9.607 2.892 1.00 95.31 107 LEU A N 1
ATOM 803 C CA . LEU A 1 107 ? -12.533 -9.370 4.334 1.00 95.31 107 LEU A CA 1
ATOM 804 C C . LEU A 1 107 ? -12.094 -10.620 5.107 1.00 95.31 107 LEU A C 1
ATOM 806 O O . LEU A 1 107 ? -11.097 -10.577 5.823 1.00 95.31 107 LEU A O 1
ATOM 810 N N . SER A 1 108 ? -12.793 -11.744 4.929 1.00 96.44 108 SER A N 1
ATOM 811 C CA . SER A 1 108 ? -12.484 -12.989 5.645 1.00 96.44 108 SER A CA 1
ATOM 812 C C . SER A 1 108 ? -11.075 -13.495 5.331 1.00 96.44 108 SER A C 1
ATOM 814 O O . SER A 1 108 ? -10.348 -13.899 6.234 1.00 96.44 108 SER A O 1
ATOM 816 N N . ARG A 1 109 ? -10.661 -13.404 4.060 1.00 95.44 109 ARG A N 1
ATOM 817 C CA . ARG A 1 109 ? -9.334 -13.826 3.595 1.00 95.44 109 ARG A CA 1
ATOM 818 C C . ARG A 1 109 ? -8.232 -12.917 4.124 1.00 95.44 109 ARG A C 1
ATOM 820 O O . ARG A 1 109 ? -7.224 -13.414 4.608 1.00 95.44 109 ARG A O 1
ATOM 827 N N . ALA A 1 110 ? -8.426 -11.603 4.047 1.00 95.12 110 ALA A N 1
ATOM 828 C CA . ALA A 1 110 ? -7.468 -10.634 4.562 1.00 95.12 110 ALA A CA 1
ATOM 829 C C . ALA A 1 110 ? -7.301 -10.782 6.081 1.00 95.12 110 ALA A C 1
ATOM 831 O O . ALA A 1 110 ? -6.175 -10.810 6.568 1.00 95.12 110 ALA A O 1
ATOM 832 N N . ARG A 1 111 ? -8.405 -10.955 6.823 1.00 96.25 111 ARG A N 1
ATOM 833 C CA . ARG A 1 111 ? -8.371 -11.196 8.272 1.00 96.25 111 ARG A CA 1
ATOM 834 C C . ARG A 1 111 ? -7.588 -12.459 8.616 1.00 96.25 111 ARG A C 1
ATOM 836 O O . ARG A 1 111 ? -6.746 -12.419 9.506 1.00 96.25 111 ARG A O 1
ATOM 843 N N . GLU A 1 112 ? -7.848 -13.554 7.907 1.00 96.88 112 GLU A N 1
ATOM 844 C CA . GLU A 1 112 ? -7.157 -14.819 8.154 1.00 96.88 112 GLU A CA 1
ATOM 845 C C . GLU A 1 112 ? -5.668 -14.746 7.798 1.00 96.88 112 GLU A C 1
ATOM 847 O O . GLU A 1 112 ? -4.826 -15.166 8.587 1.00 96.88 112 GLU A O 1
ATOM 852 N N . PHE A 1 113 ? -5.326 -14.123 6.667 1.00 95.75 113 PHE A N 1
ATOM 853 C CA . PHE A 1 113 ? -3.939 -13.899 6.264 1.00 95.75 113 PHE A CA 1
ATOM 854 C C . PHE A 1 113 ? -3.165 -13.080 7.307 1.00 95.75 113 PHE A C 1
ATOM 856 O O . PHE A 1 113 ? -2.079 -13.476 7.727 1.00 95.75 113 PHE A O 1
ATOM 863 N N . LEU A 1 114 ? -3.744 -11.969 7.776 1.00 94.31 114 LEU A N 1
ATOM 864 C CA . LEU A 1 114 ? -3.133 -11.137 8.815 1.00 94.31 114 LEU A CA 1
ATOM 865 C C . LEU A 1 114 ? -2.955 -11.901 10.131 1.00 94.31 114 LEU A C 1
ATOM 867 O O . LEU A 1 114 ? -1.949 -11.715 10.808 1.00 94.31 114 LEU A O 1
ATOM 871 N N . ARG A 1 115 ? -3.910 -12.765 10.492 1.00 95.19 115 ARG A N 1
ATOM 872 C CA . ARG A 1 115 ? -3.842 -13.585 11.706 1.00 95.19 115 ARG A CA 1
ATOM 873 C C . ARG A 1 115 ? -2.720 -14.622 11.627 1.00 95.19 115 ARG A C 1
ATOM 875 O O . ARG A 1 115 ? -1.940 -14.722 12.570 1.00 95.19 115 ARG A O 1
ATOM 882 N N . LEU A 1 116 ? -2.649 -15.374 10.527 1.00 97.12 116 LEU A N 1
ATOM 883 C CA . LEU A 1 116 ? -1.686 -16.464 10.334 1.00 97.12 116 LEU A CA 1
ATOM 884 C C . LEU A 1 116 ? -0.246 -15.967 10.170 1.00 97.12 116 LEU A C 1
ATOM 886 O O . LEU A 1 116 ? 0.679 -16.614 10.645 1.00 97.12 116 LEU A O 1
ATOM 890 N N . HIS A 1 117 ? -0.055 -14.812 9.530 1.00 94.81 117 HIS A N 1
ATOM 891 C CA . HIS A 1 117 ? 1.272 -14.294 9.185 1.00 94.81 117 HIS A CA 1
ATOM 892 C C . HIS A 1 117 ? 1.688 -13.082 10.024 1.00 94.81 117 HIS A C 1
ATOM 894 O O . HIS A 1 117 ? 2.610 -12.363 9.650 1.00 94.81 117 HIS A O 1
ATOM 900 N N . ARG A 1 118 ? 1.040 -12.837 11.169 1.00 90.06 118 ARG A N 1
ATOM 901 C CA . ARG A 1 118 ? 1.270 -11.641 12.004 1.00 90.06 118 ARG A CA 1
ATOM 902 C C . ARG A 1 118 ? 2.734 -11.395 12.389 1.00 90.06 118 ARG A C 1
ATOM 904 O O . ARG A 1 118 ? 3.105 -10.248 12.583 1.00 90.06 118 ARG A O 1
ATOM 911 N N . GLU A 1 119 ? 3.539 -12.448 12.520 1.00 90.56 119 GLU A N 1
ATOM 912 C CA . GLU A 1 119 ? 4.960 -12.361 12.904 1.00 90.56 119 GLU A CA 1
ATOM 913 C C . GLU A 1 119 ? 5.884 -12.123 11.701 1.00 90.56 119 GLU A C 1
ATOM 915 O O . GLU A 1 119 ? 7.017 -11.688 11.858 1.00 90.56 119 GLU A O 1
ATOM 920 N N . GLN A 1 120 ? 5.392 -12.387 10.489 1.00 92.25 120 GLN A N 1
ATOM 921 C CA . GLN A 1 120 ? 6.127 -12.242 9.227 1.00 92.25 120 GLN A CA 1
ATOM 922 C C . GLN A 1 120 ? 5.793 -10.929 8.510 1.00 92.25 120 GLN A C 1
ATOM 924 O O . GLN A 1 120 ? 6.414 -10.586 7.504 1.00 92.25 120 GLN A O 1
ATOM 929 N N . LEU A 1 121 ? 4.776 -10.212 8.989 1.00 90.19 121 LEU A N 1
ATOM 930 C CA . LEU A 1 121 ? 4.283 -8.983 8.393 1.00 90.19 121 LEU A CA 1
ATOM 931 C C . LEU A 1 121 ? 4.688 -7.791 9.251 1.00 90.19 121 LEU A C 1
ATOM 933 O O . LEU A 1 121 ? 4.457 -7.767 10.456 1.00 90.19 121 LEU A O 1
ATOM 937 N N . SER A 1 122 ? 5.211 -6.762 8.596 1.00 87.00 122 SER A N 1
ATOM 938 C CA . SER A 1 122 ? 5.415 -5.449 9.192 1.00 87.00 122 SER A CA 1
ATOM 939 C C . SER A 1 122 ? 4.534 -4.408 8.498 1.00 87.00 122 SER A C 1
ATOM 941 O O . SER A 1 122 ? 4.168 -4.564 7.324 1.00 87.00 122 SER A O 1
ATOM 943 N N . PRO A 1 123 ? 4.156 -3.329 9.200 1.00 86.44 123 PRO A N 1
ATOM 944 C CA . PRO A 1 123 ? 3.531 -2.191 8.551 1.00 86.44 123 PRO A CA 1
ATOM 945 C C . PRO A 1 123 ? 4.442 -1.629 7.452 1.00 86.44 123 PRO A C 1
ATOM 947 O O . PRO A 1 123 ? 5.649 -1.504 7.634 1.00 86.44 123 PRO A O 1
ATOM 950 N N . ALA A 1 124 ? 3.862 -1.237 6.318 1.00 86.06 124 ALA A N 1
ATOM 951 C CA . ALA A 1 124 ? 4.579 -0.548 5.247 1.00 86.06 124 ALA A CA 1
ATOM 952 C C . ALA A 1 124 ? 4.341 0.972 5.364 1.00 86.06 124 ALA A C 1
ATOM 954 O O . ALA A 1 124 ? 3.314 1.455 4.874 1.00 86.06 124 ALA A O 1
ATOM 955 N N . PRO A 1 125 ? 5.227 1.739 6.035 1.00 84.38 125 PRO A N 1
ATOM 956 C CA . PRO A 1 125 ? 5.019 3.164 6.253 1.00 84.38 125 PRO A CA 1
ATOM 957 C C . PRO A 1 125 ? 5.002 3.946 4.944 1.00 84.38 125 PRO A C 1
ATOM 959 O O . PRO A 1 125 ? 5.896 3.828 4.104 1.00 84.38 125 PRO A O 1
ATOM 962 N N . LEU A 1 126 ? 3.996 4.807 4.809 1.00 83.38 126 LEU A N 1
ATOM 963 C CA . LEU A 1 126 ? 3.985 5.844 3.783 1.00 83.38 126 LEU A CA 1
ATOM 964 C C . LEU A 1 126 ? 4.969 6.967 4.162 1.00 83.38 126 LEU A C 1
ATOM 966 O O . LEU A 1 126 ? 5.232 7.161 5.352 1.00 83.38 126 LEU A O 1
ATOM 970 N N . PRO A 1 127 ? 5.475 7.761 3.195 1.00 84.56 127 PRO A N 1
ATOM 971 C CA . PRO A 1 127 ? 6.412 8.856 3.471 1.00 84.56 127 PRO A CA 1
ATOM 972 C C . PRO A 1 127 ? 5.934 9.848 4.543 1.00 84.56 127 PRO A C 1
ATOM 974 O O . PRO A 1 127 ? 6.753 10.373 5.293 1.00 84.56 127 PRO A O 1
ATOM 977 N N . ILE A 1 128 ? 4.614 10.031 4.673 1.00 86.38 128 ILE A N 1
ATOM 978 C CA . ILE A 1 128 ? 3.976 10.874 5.697 1.00 86.38 128 ILE A CA 1
ATOM 979 C C . ILE A 1 128 ? 4.345 10.474 7.136 1.00 86.38 128 ILE A C 1
ATOM 981 O O . ILE A 1 128 ? 4.342 11.319 8.022 1.00 86.38 128 ILE A O 1
ATOM 985 N N . ASN A 1 129 ? 4.734 9.215 7.377 1.00 89.25 129 ASN A N 1
ATOM 986 C CA . ASN A 1 129 ? 5.167 8.745 8.694 1.00 89.25 129 ASN A CA 1
ATOM 987 C C . ASN A 1 129 ? 6.346 9.557 9.255 1.00 89.25 129 ASN A C 1
ATOM 989 O O . ASN A 1 129 ? 6.481 9.688 10.465 1.00 89.25 129 ASN A O 1
ATOM 993 N N . ARG A 1 130 ? 7.189 10.114 8.377 1.00 88.06 130 ARG A N 1
ATOM 994 C CA . ARG A 1 130 ? 8.365 10.910 8.758 1.00 88.06 130 ARG A CA 1
ATOM 995 C C . ARG A 1 130 ? 8.018 12.314 9.254 1.00 88.06 130 ARG A C 1
ATOM 997 O O . ARG A 1 130 ? 8.887 12.969 9.811 1.00 88.06 130 ARG A O 1
ATOM 1004 N N . LEU A 1 131 ? 6.784 12.774 9.045 1.00 92.38 131 LEU A N 1
ATOM 1005 C CA . LEU A 1 131 ? 6.347 14.104 9.479 1.00 92.38 131 LEU A CA 1
ATOM 1006 C C . LEU A 1 131 ? 5.988 14.156 10.970 1.00 92.38 131 LEU A C 1
ATOM 1008 O O . LEU A 1 131 ? 5.791 15.239 11.506 1.00 92.38 131 LEU A O 1
ATOM 1012 N N . PHE A 1 132 ? 5.902 13.003 11.638 1.00 88.56 132 PHE A N 1
ATOM 1013 C CA . PHE A 1 132 ? 5.512 12.903 13.040 1.00 88.56 132 PHE A CA 1
ATOM 1014 C C . PHE A 1 132 ? 6.669 12.365 13.874 1.00 88.56 132 PHE A C 1
ATOM 1016 O O . PHE A 1 132 ? 7.205 11.288 13.594 1.00 88.56 132 PHE A O 1
ATOM 1023 N N . THR A 1 133 ? 7.029 13.085 14.935 1.00 87.31 133 THR A N 1
ATOM 1024 C CA . THR A 1 133 ? 8.020 12.624 15.911 1.00 87.31 133 THR A CA 1
ATOM 1025 C C . THR A 1 133 ? 7.548 11.315 16.540 1.00 87.31 133 THR A C 1
ATOM 1027 O O . THR A 1 133 ? 6.513 11.263 17.195 1.00 87.31 133 THR A O 1
ATOM 1030 N N . GLY A 1 134 ? 8.302 10.235 16.323 1.00 83.00 134 GLY A N 1
ATOM 1031 C CA . GLY A 1 134 ? 7.933 8.894 16.789 1.00 83.00 134 GLY A CA 1
ATOM 1032 C C . GLY A 1 134 ? 7.026 8.089 15.851 1.00 83.00 134 GLY A C 1
ATOM 1033 O O . GLY A 1 134 ? 6.757 6.929 16.157 1.00 83.00 134 GLY A O 1
ATOM 1034 N N . GLY A 1 135 ? 6.634 8.654 14.705 1.00 89.38 135 GLY A N 1
ATOM 1035 C CA . GLY A 1 135 ? 5.807 8.000 13.694 1.00 89.38 135 GLY A CA 1
ATOM 1036 C C . GLY A 1 135 ? 4.314 7.964 14.031 1.00 89.38 135 GLY A C 1
ATOM 1037 O O . GLY A 1 135 ? 3.879 8.234 15.148 1.00 89.38 135 GLY A O 1
ATOM 1038 N N . LEU A 1 136 ? 3.507 7.613 13.035 1.00 91.25 136 LEU A N 1
ATOM 1039 C CA . LEU A 1 136 ? 2.082 7.347 13.196 1.00 91.25 136 LEU A CA 1
ATOM 1040 C C . LEU A 1 136 ? 1.885 6.016 13.920 1.00 91.25 136 LEU A C 1
ATOM 1042 O O . LEU A 1 136 ? 2.574 5.046 13.607 1.00 91.25 136 LEU A O 1
ATOM 1046 N N . LEU A 1 137 ? 0.871 5.933 14.792 1.00 90.75 137 LEU A N 1
ATOM 1047 C CA . LEU A 1 137 ? 0.540 4.719 15.555 1.00 90.75 137 LEU A CA 1
ATOM 1048 C C . LEU A 1 137 ? 0.533 3.452 14.681 1.00 90.75 137 LEU A C 1
ATOM 1050 O O . LEU A 1 137 ? 1.103 2.434 15.054 1.00 90.75 137 LEU A O 1
ATOM 1054 N N . ARG A 1 138 ? -0.057 3.538 13.482 1.00 88.62 138 ARG A N 1
ATOM 1055 C CA . ARG A 1 138 ? -0.164 2.432 12.514 1.00 88.62 138 ARG A CA 1
ATOM 1056 C C . ARG A 1 138 ? 1.187 1.851 12.065 1.00 88.62 138 ARG A C 1
ATOM 1058 O O . ARG A 1 138 ? 1.221 0.721 11.587 1.00 88.62 138 ARG A O 1
ATOM 1065 N N . PHE A 1 139 ? 2.264 2.622 12.155 1.00 90.75 139 PHE A N 1
ATOM 1066 C CA . PHE A 1 139 ? 3.602 2.254 11.692 1.00 90.75 139 PHE A CA 1
ATOM 1067 C C . PHE A 1 139 ? 4.615 2.135 12.840 1.00 90.75 139 PHE A C 1
ATOM 1069 O O . PHE A 1 139 ? 5.812 2.053 12.578 1.00 90.75 139 PHE A O 1
ATOM 1076 N N . MET A 1 140 ? 4.161 2.161 14.098 1.00 89.38 140 MET A N 1
ATOM 1077 C CA . MET A 1 140 ? 5.038 1.993 15.256 1.00 89.38 140 MET A CA 1
ATOM 1078 C C . MET A 1 140 ? 5.479 0.535 15.419 1.00 89.38 140 MET A C 1
ATOM 1080 O O . MET A 1 140 ? 4.700 -0.390 15.185 1.00 89.38 140 MET A O 1
ATOM 1084 N N . GLU A 1 141 ? 6.709 0.350 15.900 1.00 87.06 141 GLU A N 1
ATOM 1085 C CA . GLU A 1 141 ? 7.227 -0.9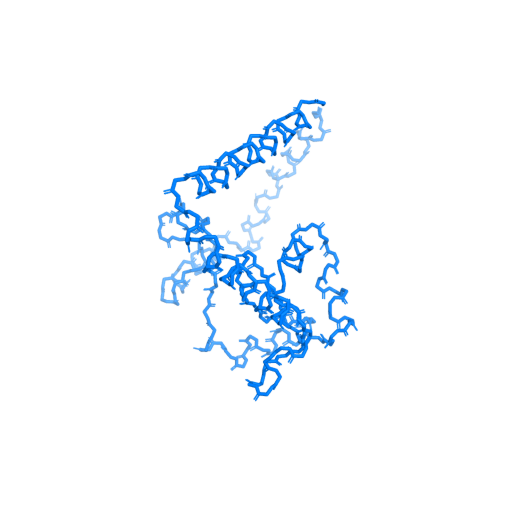56 16.321 1.00 87.06 141 GLU A CA 1
ATOM 1086 C C . GLU A 1 141 ? 6.393 -1.559 17.467 1.00 87.06 141 GLU A C 1
ATOM 1088 O O . GLU A 1 141 ? 5.822 -0.798 18.261 1.00 87.06 141 GLU A O 1
ATOM 1093 N N . PRO A 1 142 ? 6.336 -2.899 17.605 1.00 87.38 142 PRO A N 1
ATOM 1094 C CA . PRO A 1 142 ? 5.422 -3.586 18.520 1.00 87.38 142 PRO A CA 1
ATOM 1095 C C . PRO A 1 142 ? 5.428 -3.073 19.966 1.00 87.38 142 PRO A C 1
ATOM 1097 O O . PRO A 1 142 ? 4.355 -2.876 20.544 1.00 87.38 142 PRO A O 1
ATOM 1100 N N . ASP A 1 143 ? 6.605 -2.809 20.538 1.00 89.38 143 ASP A N 1
ATOM 1101 C CA . ASP A 1 143 ? 6.735 -2.385 21.938 1.00 89.38 143 ASP A CA 1
ATOM 1102 C C . ASP A 1 143 ? 6.192 -0.972 22.162 1.00 89.38 143 ASP A C 1
ATOM 1104 O O . ASP A 1 143 ? 5.384 -0.737 23.063 1.00 89.38 143 ASP A O 1
ATOM 1108 N N . ARG A 1 144 ? 6.550 -0.031 21.280 1.00 90.06 144 ARG A N 1
ATOM 1109 C CA . ARG A 1 144 ? 6.018 1.340 21.315 1.00 90.06 144 ARG A CA 1
ATOM 1110 C C . ARG A 1 144 ? 4.524 1.348 21.026 1.00 90.06 144 ARG A C 1
ATOM 1112 O O . ARG A 1 144 ? 3.761 2.013 21.724 1.00 90.06 144 ARG A O 1
ATOM 1119 N N . HIS A 1 145 ? 4.098 0.574 20.032 1.00 91.75 145 HIS A N 1
ATOM 1120 C CA . HIS A 1 145 ? 2.694 0.434 19.679 1.00 91.75 145 HIS A CA 1
ATOM 1121 C C . HIS A 1 145 ? 1.866 -0.067 20.868 1.00 91.75 145 HIS A C 1
ATOM 1123 O O . HIS A 1 145 ? 0.787 0.466 21.107 1.00 91.75 145 HIS A O 1
ATOM 1129 N N . ARG A 1 146 ? 2.358 -1.036 21.655 1.00 91.06 146 ARG A N 1
ATOM 1130 C CA . ARG A 1 146 ? 1.648 -1.549 22.839 1.00 91.06 146 ARG A CA 1
ATOM 1131 C C . ARG A 1 146 ? 1.356 -0.446 23.862 1.00 91.06 146 ARG A C 1
ATOM 1133 O O . ARG A 1 146 ? 0.232 -0.384 24.355 1.00 91.06 146 ARG A O 1
ATOM 1140 N N . VAL A 1 147 ? 2.325 0.431 24.127 1.00 93.19 147 VAL A N 1
ATOM 1141 C CA . VAL A 1 147 ? 2.175 1.562 25.060 1.00 93.19 147 VAL A CA 1
ATOM 1142 C C . VAL A 1 147 ? 1.149 2.571 24.539 1.00 93.19 147 VAL A C 1
ATOM 1144 O O . VAL A 1 147 ? 0.142 2.832 25.197 1.00 93.19 147 VAL A O 1
ATOM 1147 N N . TYR A 1 148 ? 1.355 3.098 23.328 1.00 92.94 148 TYR A N 1
ATOM 1148 C CA . TYR A 1 148 ? 0.485 4.143 22.774 1.00 92.94 148 TYR A CA 1
ATOM 1149 C C . TYR A 1 148 ? -0.922 3.638 22.439 1.00 92.94 148 TYR A C 1
ATOM 1151 O O . TYR A 1 148 ? -1.887 4.392 22.557 1.00 92.94 148 TYR A O 1
ATOM 1159 N N . ARG A 1 149 ? -1.071 2.357 22.080 1.00 92.94 149 ARG A N 1
ATOM 1160 C CA . ARG A 1 149 ? -2.383 1.724 21.904 1.00 92.94 149 ARG A CA 1
ATOM 1161 C C . ARG A 1 149 ? -3.188 1.764 23.198 1.00 92.94 149 ARG A C 1
ATOM 1163 O O . ARG A 1 149 ? -4.365 2.096 23.133 1.00 92.94 149 ARG A O 1
ATOM 1170 N N . GLY A 1 150 ? -2.576 1.443 24.339 1.00 93.12 150 GLY A N 1
ATOM 1171 C CA . GLY A 1 150 ? -3.255 1.487 25.637 1.00 93.12 150 GLY A CA 1
ATOM 1172 C C . GLY A 1 150 ? -3.774 2.888 25.963 1.00 93.12 150 GLY A C 1
ATOM 1173 O O . GLY A 1 150 ? -4.953 3.047 26.269 1.00 93.12 150 GLY A O 1
ATOM 1174 N N . LEU A 1 151 ? -2.923 3.903 25.788 1.00 93.38 151 LEU A N 1
ATOM 1175 C CA . LEU A 1 151 ? -3.280 5.308 26.018 1.00 93.38 151 LEU A CA 1
ATOM 1176 C C . LEU A 1 151 ? -4.407 5.788 25.092 1.00 93.38 151 LEU A C 1
ATOM 1178 O O . LEU A 1 151 ? -5.371 6.407 25.537 1.00 93.38 151 LEU A O 1
ATOM 1182 N N . LEU A 1 152 ? -4.332 5.469 23.797 1.00 92.25 152 LEU A N 1
ATOM 1183 C CA . LEU A 1 152 ? -5.389 5.845 22.857 1.00 92.25 152 LEU A CA 1
ATOM 1184 C C . LEU A 1 152 ? -6.704 5.128 23.159 1.00 92.25 152 LEU A C 1
ATOM 1186 O O . LEU A 1 152 ? -7.764 5.738 23.063 1.00 92.25 152 LEU A O 1
ATOM 1190 N N . GLN A 1 153 ? -6.654 3.857 23.558 1.00 92.88 153 GLN A N 1
ATOM 1191 C CA . GLN A 1 153 ? -7.852 3.117 23.947 1.00 92.88 153 GLN A CA 1
ATOM 1192 C C . GLN A 1 153 ? -8.509 3.699 25.204 1.00 92.88 153 GLN A C 1
ATOM 1194 O O . GLN A 1 153 ? -9.735 3.768 25.241 1.00 92.88 153 GLN A O 1
ATOM 1199 N N . SER A 1 154 ? -7.739 4.185 26.186 1.00 93.19 154 SER A N 1
ATOM 1200 C CA . SER A 1 154 ? -8.319 4.852 27.363 1.00 93.19 154 SER A CA 1
ATOM 1201 C C . SER A 1 154 ? -9.004 6.180 27.029 1.00 93.19 154 SER A C 1
ATOM 1203 O O . SER A 1 154 ? -9.951 6.561 27.709 1.00 93.19 154 SER A O 1
ATOM 1205 N N . CYS A 1 155 ? -8.581 6.859 25.960 1.00 93.25 155 CYS A N 1
ATOM 1206 C CA . CYS A 1 155 ? -9.223 8.085 25.481 1.00 93.25 155 CYS A CA 1
ATOM 1207 C C . CYS A 1 155 ? -10.428 7.829 24.560 1.00 93.25 155 CYS A C 1
ATOM 1209 O O . CYS A 1 155 ? -11.195 8.746 24.310 1.00 93.25 155 CYS A O 1
ATOM 1211 N N . MET A 1 156 ? -10.605 6.613 24.037 1.00 92.31 156 MET A N 1
ATOM 1212 C CA . MET A 1 156 ? -11.643 6.270 23.049 1.00 92.31 156 MET A CA 1
ATOM 1213 C C . MET A 1 156 ? -12.722 5.355 23.646 1.00 92.31 156 MET A C 1
ATOM 1215 O O . MET A 1 156 ? -13.249 4.466 22.975 1.00 92.31 156 MET A O 1
ATOM 1219 N N . THR A 1 157 ? -13.029 5.527 24.932 1.00 94.81 157 THR A N 1
ATOM 1220 C CA . THR A 1 157 ? -14.096 4.764 25.591 1.00 94.81 157 THR A CA 1
ATOM 1221 C C . THR A 1 157 ? -15.470 5.260 25.151 1.00 94.81 157 THR A C 1
ATOM 1223 O O . THR A 1 157 ? -15.635 6.414 24.754 1.00 94.81 157 THR A O 1
ATOM 1226 N N . SER A 1 158 ? -16.494 4.410 25.277 1.00 94.94 158 SER A N 1
ATOM 1227 C CA . SER A 1 158 ? -17.871 4.802 24.958 1.00 94.94 158 SER A CA 1
ATOM 1228 C C . SER A 1 158 ? -18.347 6.004 25.775 1.00 94.94 158 SER A C 1
ATOM 1230 O O . SER A 1 158 ? -19.181 6.759 25.292 1.00 94.94 158 SER A O 1
ATOM 1232 N N . GLN A 1 159 ? -17.832 6.181 26.998 1.00 95.56 159 GLN A N 1
ATOM 1233 C CA . GLN A 1 159 ? -18.165 7.343 27.816 1.00 95.56 159 GLN A CA 1
ATOM 1234 C C . GLN A 1 159 ? -17.561 8.620 27.234 1.00 95.56 159 GLN A C 1
ATOM 1236 O O . GLN A 1 159 ? -18.310 9.543 26.949 1.00 95.56 159 GLN A O 1
ATOM 1241 N N . VAL A 1 160 ? -16.253 8.629 26.953 1.00 94.31 160 VAL A N 1
ATOM 1242 C CA . VAL A 1 160 ? -15.587 9.798 26.352 1.00 94.31 160 VAL A CA 1
ATOM 1243 C C . VAL A 1 160 ? -16.230 10.176 25.016 1.00 94.31 160 VAL A C 1
ATOM 1245 O O . VAL A 1 160 ? -16.459 11.351 24.754 1.00 94.31 160 VAL A O 1
ATOM 1248 N N . ILE A 1 161 ? -16.584 9.189 24.186 1.00 93.56 161 ILE A N 1
ATOM 1249 C CA . ILE A 1 161 ? -17.266 9.444 22.909 1.00 93.56 161 ILE A CA 1
ATOM 1250 C C . ILE A 1 161 ? -18.625 10.126 23.126 1.00 93.56 161 ILE A C 1
ATOM 1252 O O . ILE A 1 161 ? -18.920 11.096 22.432 1.00 93.56 161 ILE A O 1
ATOM 1256 N N . ARG A 1 162 ? -19.433 9.654 24.088 1.00 96.00 162 ARG A N 1
ATOM 1257 C CA . ARG A 1 162 ? -20.722 10.282 24.428 1.00 96.00 162 ARG A CA 1
ATOM 1258 C C . ARG A 1 162 ? -20.543 11.698 24.964 1.00 96.00 162 ARG A C 1
ATOM 1260 O O . ARG A 1 162 ? -21.285 12.590 24.573 1.00 96.00 162 ARG A O 1
ATOM 1267 N N . ASP A 1 163 ? -19.536 11.922 25.800 1.00 96.69 163 ASP A N 1
ATOM 1268 C CA . ASP A 1 163 ? -19.263 13.243 26.373 1.00 96.69 163 ASP A CA 1
ATOM 1269 C C . ASP A 1 163 ? -18.841 14.260 25.296 1.00 96.69 163 ASP A C 1
ATOM 1271 O O . ASP A 1 163 ? -19.115 15.453 25.417 1.00 96.69 163 ASP A O 1
ATOM 1275 N N . CYS A 1 164 ? -18.218 13.799 24.206 1.00 96.19 164 CYS A N 1
ATOM 1276 C CA . CYS A 1 164 ? -17.874 14.635 23.055 1.00 96.19 164 CYS A CA 1
ATOM 1277 C C . CYS A 1 164 ? -19.038 14.873 22.075 1.00 96.19 164 CYS A C 1
ATOM 1279 O O . CYS A 1 164 ? -18.924 15.745 21.212 1.00 96.19 164 CYS A O 1
ATOM 1281 N N . GLU A 1 165 ? -20.144 14.130 22.170 1.00 96.62 165 GLU A N 1
ATOM 1282 C CA . GLU A 1 165 ? -21.252 14.199 21.207 1.00 96.62 165 GLU A CA 1
ATOM 1283 C C . GLU A 1 165 ? -21.862 15.608 21.072 1.00 96.62 165 GLU A C 1
ATOM 1285 O O . 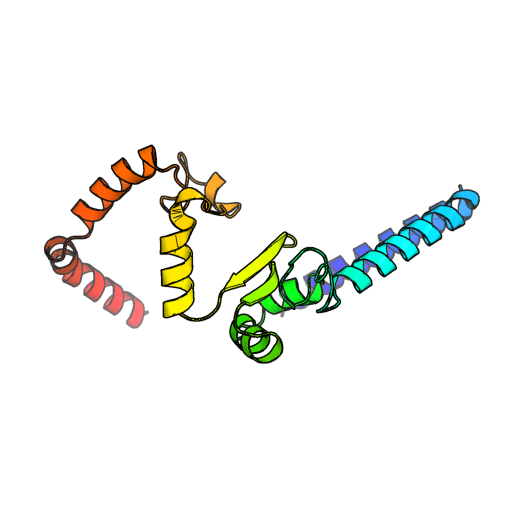GLU A 1 165 ? -22.003 16.067 19.934 1.00 96.62 165 GLU A O 1
ATOM 1290 N N . PRO A 1 166 ? -22.140 16.360 22.160 1.00 97.62 166 PRO A N 1
ATOM 1291 C CA . PRO A 1 166 ? -22.700 17.707 22.042 1.00 97.62 166 PRO A CA 1
ATOM 1292 C C . PRO A 1 166 ? -21.798 18.658 21.250 1.00 97.62 166 PRO A C 1
ATOM 1294 O O . PRO A 1 166 ? -22.286 19.418 20.416 1.00 97.62 166 PRO A O 1
ATOM 1297 N N . PHE A 1 167 ? -20.481 18.577 21.467 1.00 97.25 167 PHE A N 1
ATOM 1298 C CA . PHE A 1 167 ? -19.502 19.375 20.731 1.00 97.25 167 PHE A CA 1
ATOM 1299 C C . PHE A 1 167 ? -19.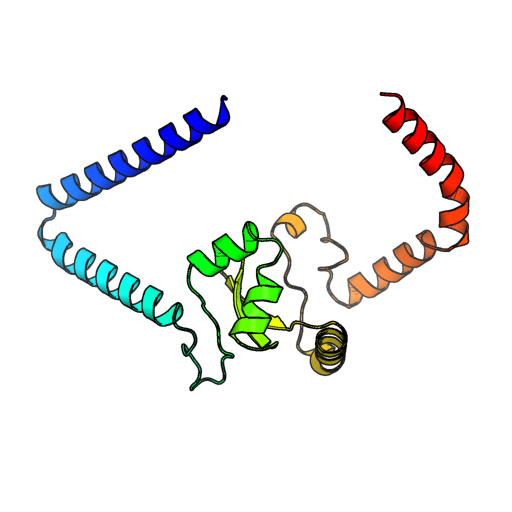517 19.037 19.236 1.00 97.25 167 PHE A C 1
ATOM 1301 O O . PHE A 1 167 ? -19.564 19.935 18.400 1.00 97.25 167 PHE A O 1
ATOM 1308 N N . VAL A 1 168 ? -19.527 17.747 18.884 1.00 96.06 168 VAL A N 1
ATOM 1309 C CA . VAL A 1 168 ? -19.572 17.312 17.478 1.00 96.06 168 VAL A CA 1
ATOM 1310 C C . VAL A 1 168 ? -20.859 17.782 16.792 1.00 96.06 168 VAL A C 1
ATOM 1312 O O . VAL A 1 168 ? -20.804 18.258 15.657 1.00 96.06 168 VAL A O 1
ATOM 1315 N N . VAL A 1 169 ? -22.005 17.695 17.475 1.00 97.50 169 VAL A N 1
ATOM 1316 C CA . VAL A 1 169 ? -23.298 18.169 16.954 1.00 97.50 169 VAL A CA 1
ATOM 1317 C C . VAL A 1 169 ? -23.284 19.677 16.718 1.00 97.50 169 VAL A C 1
ATOM 1319 O O . VAL A 1 169 ? -23.763 20.133 15.680 1.00 97.50 169 VAL A O 1
ATOM 1322 N N . ASP A 1 170 ? -22.728 20.453 17.647 1.00 97.75 170 ASP A N 1
ATOM 1323 C CA . ASP A 1 170 ? -22.625 21.905 17.511 1.00 97.75 170 ASP A CA 1
ATOM 1324 C C . ASP A 1 170 ? -21.759 22.304 16.304 1.00 97.75 170 ASP A C 1
ATOM 1326 O O . ASP A 1 170 ? -22.207 23.048 15.431 1.00 97.75 170 ASP A O 1
ATOM 1330 N N . GLN A 1 171 ? -20.572 21.704 16.169 1.00 97.38 171 GLN A N 1
ATOM 1331 C CA . GLN A 1 171 ? -19.694 21.946 15.020 1.00 97.38 171 GLN A CA 1
ATOM 1332 C C . GLN A 1 171 ? -20.345 21.547 13.690 1.00 97.38 171 GLN A C 1
ATOM 1334 O O . GLN A 1 171 ? -20.194 22.250 12.689 1.00 97.38 171 GLN A O 1
ATOM 1339 N N . ALA A 1 172 ? -21.111 20.452 13.671 1.00 96.94 172 ALA A N 1
ATOM 1340 C CA . ALA A 1 172 ? -21.857 20.043 12.487 1.00 96.94 172 ALA A CA 1
ATOM 1341 C C . ALA A 1 172 ? -22.932 21.072 12.100 1.00 96.94 172 ALA A C 1
ATOM 1343 O O . ALA A 1 172 ? -23.084 21.374 10.918 1.00 96.94 172 ALA A O 1
ATOM 1344 N N . ARG A 1 173 ? -23.653 21.649 13.071 1.00 97.31 173 ARG A N 1
ATOM 1345 C CA . ARG A 1 173 ? -24.654 22.697 12.803 1.00 97.31 173 ARG A CA 1
ATOM 1346 C C . ARG A 1 173 ? -24.014 23.952 12.226 1.00 97.31 173 ARG A C 1
ATOM 1348 O O . ARG A 1 173 ? -24.502 24.450 11.217 1.00 97.31 173 ARG A O 1
ATOM 1355 N N . VAL A 1 174 ? -22.911 24.414 12.820 1.00 97.00 174 VAL A N 1
ATOM 1356 C CA . VAL A 1 174 ? -22.160 25.575 12.318 1.00 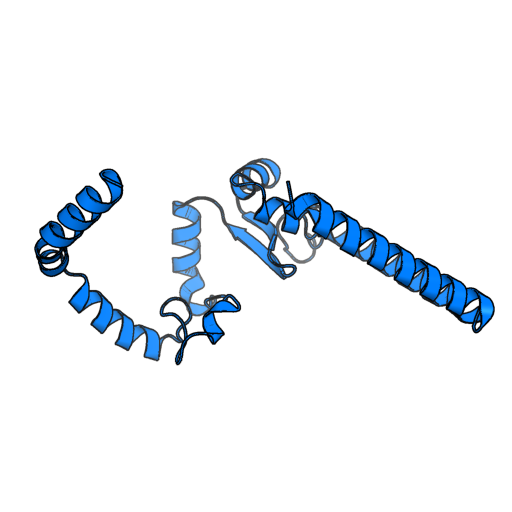97.00 174 VAL A CA 1
ATOM 1357 C C . VAL A 1 174 ? -21.728 25.344 10.870 1.00 97.00 174 VAL A C 1
ATOM 1359 O O . VAL A 1 174 ? -21.999 26.181 10.012 1.00 97.00 174 VAL A O 1
ATOM 1362 N N . ALA A 1 175 ? -21.134 24.183 10.575 1.00 96.06 175 ALA A N 1
ATOM 1363 C CA . ALA A 1 175 ? -20.666 23.848 9.232 1.00 96.06 175 ALA A CA 1
ATOM 1364 C C . ALA A 1 175 ? -21.792 23.737 8.189 1.00 96.06 175 ALA A C 1
ATOM 1366 O O . ALA A 1 175 ? -21.556 24.028 7.023 1.00 96.06 175 ALA A O 1
ATOM 1367 N N . LEU A 1 176 ? -22.997 23.314 8.586 1.00 95.69 176 LEU A N 1
ATOM 1368 C CA . LEU A 1 176 ? -24.159 23.216 7.691 1.00 95.69 176 LEU A CA 1
ATOM 1369 C C . LEU A 1 176 ? -24.877 24.555 7.474 1.00 95.69 176 LEU A C 1
ATOM 1371 O O . LEU A 1 176 ? -25.661 24.676 6.536 1.00 95.69 176 LEU A O 1
ATOM 1375 N N . SER A 1 177 ? -24.650 25.532 8.351 1.00 92.31 177 SER A N 1
ATOM 1376 C CA . SER A 1 177 ? -25.217 26.882 8.237 1.00 92.31 177 SER A CA 1
ATOM 1377 C C . SER A 1 177 ? -24.347 27.868 7.446 1.00 92.31 177 SER A C 1
ATOM 1379 O O . SER A 1 177 ? -24.791 28.991 7.207 1.00 92.31 177 SER A O 1
ATOM 1381 N N . ALA A 1 178 ? -23.129 27.463 7.069 1.00 72.75 178 ALA A N 1
ATOM 1382 C CA . ALA A 1 178 ? -22.164 28.239 6.285 1.00 72.75 178 ALA A CA 1
ATOM 1383 C C . ALA A 1 178 ? -22.235 27.889 4.791 1.00 72.75 178 ALA A C 1
ATOM 1385 O O . ALA A 1 178 ? -22.052 28.818 3.972 1.00 72.75 178 ALA A O 1
#

Sequence (178 aa):
MRIHRAIKGSTLLAVATSASLVASIILFAPDLLAPLAILAGAGFACAVGRARPSYGRRRGLPPGSLGLRSSLEALTDYHFYEKQARRHGPIFKTSQYYRPVVCVVGLSRAREFLRLHREQLSPAPLPINRLFTGGLLRFMEPDRHRVYRGLLQSCMTSQVIRDCEPFVVDQARVALSA

Radius of gyration: 24.56 Å; chains: 1; bounding box: 54×48×60 Å

=== Feature glossary ===
The features interleaved in this record are:

— What the protein is —

Sequence gives the chain of amino acids in standard one-letter code (A=alanine, C=cysteine, …, Y=tyrosine), read N→C. It is the only feature that is directly encoded by the gene; all structural features are derived from the folded form of this sequence.

Database cross-references. InterPro integrates a dozen domain/family signature databases into unified entries with residue-range hits. GO terms attach function/process/location labels with evidence codes. CATH codes position the fold in a four-level structural taxonomy. Organism is the NCBI-taxonomy species name.

— Where its atoms are —

Atomic coordinates in PDBx/mmCIF format — the same representation the Protein Data Bank distributes. Each line of the _atom_site loop places one backbone atom in Cartesian space (units: ångströms, origin: arbitrary).

The six renders are orthographic views along the three Cartesian axes in both directions. Representation (cartoon, sticks, or surface) and color scheme (sequence-rainbow or by-chain) vary across proteins so the training set covers all the common visualization conventions.

— Local backbone conformation —

Eight-state secondary structure (DSSP): H is the canonical α-helix, G the tighter 3₁₀-helix, I the wider π-helix; E/B are β-structure, T and S are turns and bends, and '-' is everything else. DSSP derives these from the pattern of main-chain N–H···O=C hydrogen bonds, not from the sequence.

P-SEA three-state annotation labels each residue as helix, strand, or coil based purely on the geometry of the Cα trace. It serves as a fallback when the full backbone (and thus DSSP) is unavailable.

The φ/ψ torsion pair specifies the backbone conformation at each residue. φ rotates about the N–Cα bond, ψ about the Cα–C bond. Steric clashes forbid most of the (φ, ψ) plane — the allowed regions (α-helix basin, β-sheet basin, left-handed helix) are the Ramachandran-allowed regions.

— Global shape and packing —

The geometric summary reports three shape descriptors. Rg (radius of gyration) measures how spread out the Cα atoms are about their centre of mass; compact globular proteins have small Rg, elongated or unfolded ones large. Cα contacts (<8 Å, |i−j|>4) count long-range residue pairs in spatial proximity — high for tightly packed folds, near zero for rods or random coil. The bounding-box extents give the protein's footprint along x, y, z in Å.

Solvent-accessible surface area (SASA) is the area in Å² traced out by the centre of a 1.4 Å probe sphere (a water molecule) rolled over the protein's van der Waals surface (Shrake–Rupley / Lee–Richards construction). Buried residues have near-zero SASA; fully exposed residues can exceed 200 Å². The total SASA scales roughly with the number of surface residues.

The contact map is a binary N×N matrix image: pixel (i, j) is dark where Cα_i and Cα_j are within 8 Å and |i−j|>4. Because the |i−j|>4 filter removes local helical contacts, off-diagonal stripes parallel to the main diagonal indicate parallel β-sheets; stripes perpendicular to it indicate antiparallel β-sheets. The Ramachandran plot scatters every residue's (φ, ψ) pair against the sterically allowed regions. The PAE heatmap renders the predicted-aligned-error matrix.

— Structural neighborhood —

3Di is Foldseek's structural alphabet. Each residue is assigned one of twenty discrete states based on how its Cα sits relative to its spatial (not sequential) neighbors. Aligning 3Di strings finds structural homologs roughly as well as full 3D superposition, but orders of magnitude faster.

Nearest PDB neighbors are the top structural matches found by Foldseek when searching this structure against the entire Protein Data Bank. Each hit reports a TM-score (0 to 1; >0.5 almost always implies the same fold) and an E-value. These are *structural* homologs — they may share no detectable sequence similarity.

— Confidence and disorder —

For AlphaFold models, the B-factor field carries pLDDT — the model's own estimate of local accuracy on a 0–100 scale. Regions with pLDDT<50 should be treated as essentially unmodeled; they often correspond to intrinsically disordered segments.

Crystallographic B-factors measure how much each atom's electron density is smeared out, in Å². They rise in mobile loops and surface residues and fall in the buried interior. In AlphaFold models this column is repurposed to hold pLDDT instead.

Predicted aligned error is AlphaFold's pairwise confidence. Unlike pLDDT (per-residue), PAE is per-residue-pair and captures whether two parts of the structure are correctly placed relative to each other. Units are ångströms of expected positional error.